Protein AF-R2QGE4-F1 (afdb_monomer)

Sequence (348 aa):
MKKKVRISLLTLMAIVMIGWLIQAKSSFLYSDPVMRVEESSIQAAENRQEVKGSLLNRSGTVTINETYYDNEGLSPAYQKGDQLVLQKQGGKWQVLSLKRDGYVFILVGIFIWIVLLISGRKGIYTLIGLSLNSLLLVLFLWINLHNRSLPLLFLMSIYTVLAVLIAMGTSYGFKNLDLRKIVGTLLSVFLAFIICLVAMNQLGDNGIWFEEMQFVTRPYRSVFLGGLLIGAIGASMDNIVTIISSLDEIQAKNHQLSVKQLVRSGQEIAQDTASSMINVLMFAYLSGAIPSFVFNLANGWTFRDTFGLHLSLEILRAICGGFAIVLSVPIALAAFIAAENLKRGRKT

Foldseek 3Di:
DVVVVVVLVVLLVVLLVVLVVCLQQVQQVDPFWKWAFADWDQPAVQQWIWTWTATPNDGDIDIAIDGHDPPDPVDHRDDHGWMFGWDQDPNHIDTPDTPCRSVVSSVVSVVLSVLCVVVPPLSVLQVVLVVVLVVLVVVLVVCCVVCVVDQSLVSLLVSLLVNLQSNCCSNPNNVPDDPLLSVLLNCLLVVLLVVLVVVCVVCVVPLAALVPVVDPPDPSVSVLSSLLSVLLSVLQNVLLCQLLVVLVVVCVVPVPDDLVRSLVVSLVSLVVVLVVSLVVLLCVLVVVLVVQLVVCVVVVHDNVVSCSNRVSSSVSSSSSSSSSSVSSSVSSSVSNVVVVVVVVVVVD

Secondary structure (DSSP, 8-state):
-HHHHHHHHHHHHHHHHHHHHHHHHGGGG-SS-EEEEEEEEEEGGGTEEEEEEEESSSSSEEEEEEE--TT-SSS----TT-EEEEEEETTEEEEEEE--HHHHHHHHHHHHHHHHHHHHHHHHHHHHHHHHHHHHHHHHHHHHHH-TTS-HHHHHHHHHHHHHHHHHIIIIIGGG--HHHHHHHHHHHHHHHHHHHHHHHHHTTTT--GGGSS-TTS-HHHHHHHHHHHHHHHHHHHHHHHHHHHHHHHHHH-TT--HHHHHHHHHHHHHHHHHHHHHHHHHHHHHHHHHHHHHHHHTT--HHHHHHHHHHHHHHHHHHHHHHHHHHHHHHHHHHHHHHHHHHHT--

Solvent-accessible surface area (backbone atoms only — not comparable to full-atom values): 18421 Å² total; per-residue (Å²): 111,72,67,61,54,52,52,52,52,51,53,52,53,47,41,46,52,50,16,53,48,38,56,72,57,48,43,68,78,46,93,51,52,25,32,35,30,70,45,60,49,74,40,76,93,74,34,30,29,43,39,34,24,43,38,72,55,48,92,55,74,51,77,37,79,44,67,36,52,99,86,42,87,88,42,56,90,70,52,71,68,42,38,35,33,37,43,78,57,98,89,42,75,42,83,74,45,73,66,50,66,14,60,52,45,28,54,53,46,50,52,52,49,52,43,38,67,76,45,40,75,60,26,53,34,44,53,50,25,54,51,51,46,51,51,49,49,53,49,53,53,51,49,39,71,78,40,74,88,51,57,56,45,60,54,39,54,53,46,52,56,51,42,54,51,45,44,48,24,40,66,65,32,70,89,63,67,53,62,51,48,52,53,26,30,51,52,18,26,54,49,21,48,48,53,48,51,52,50,37,61,76,52,68,48,66,73,54,50,64,81,71,48,94,64,77,90,50,70,58,66,42,55,51,54,31,49,45,53,58,49,8,45,65,41,10,40,60,53,25,47,49,41,48,51,52,45,51,51,52,41,74,76,41,78,82,64,51,72,68,56,51,50,51,54,38,50,55,53,35,53,59,50,40,55,54,50,45,52,53,44,43,52,56,38,53,60,68,40,45,66,62,48,52,51,39,49,75,70,71,45,51,72,68,56,43,46,45,45,58,41,32,55,38,49,51,47,36,51,34,21,40,41,2,31,61,44,17,47,63,38,28,53,48,38,51,50,52,52,53,51,56,58,52,67,73,73,110

pLDDT: mean 85.88, std 8.57, range [41.53, 97.06]

Organism: NCBI:txid1158607

Mean predicted aligned error: 8.6 Å

Radius of gyration: 26.02 Å; Cα contacts (8 Å, |Δi|>4): 417; chains: 1; bounding box: 62×52×80 Å

Structure (mmCIF, N/CA/C/O backbone):
data_AF-R2QGE4-F1
#
_entry.id   AF-R2QGE4-F1
#
loop_
_atom_site.group_PDB
_atom_site.id
_atom_site.type_symbol
_atom_site.label_atom_id
_atom_site.label_alt_id
_atom_site.label_comp_id
_atom_site.label_asym_id
_atom_site.label_entity_id
_atom_site.label_seq_id
_atom_site.pdbx_PDB_ins_code
_atom_site.Cartn_x
_atom_site.Cartn_y
_atom_site.Cartn_z
_atom_site.occupancy
_atom_site.B_iso_or_equiv
_atom_site.auth_seq_id
_atom_site.auth_comp_id
_atom_site.auth_asym_id
_atom_site.auth_atom_id
_atom_site.pdbx_PDB_model_num
ATOM 1 N N . MET A 1 1 ? 18.817 25.270 17.414 1.00 59.31 1 MET A N 1
ATOM 2 C CA . MET A 1 1 ? 18.308 25.097 16.028 1.00 59.31 1 MET A CA 1
ATOM 3 C C . MET A 1 1 ? 19.403 24.965 14.967 1.00 59.31 1 MET A C 1
ATOM 5 O O . MET A 1 1 ? 19.387 23.966 14.261 1.00 59.31 1 MET A O 1
ATOM 9 N N . LYS A 1 2 ? 20.391 25.874 14.880 1.00 71.06 2 LYS A N 1
ATOM 10 C CA . LYS A 1 2 ? 21.424 25.866 13.813 1.00 71.06 2 LYS A CA 1
ATOM 11 C C . LYS A 1 2 ? 22.193 24.535 13.644 1.00 71.06 2 LYS A C 1
ATOM 13 O O . LYS A 1 2 ? 22.457 24.134 12.518 1.00 71.06 2 LYS A O 1
ATOM 18 N N . LYS A 1 3 ? 22.500 23.810 14.732 1.00 79.06 3 LYS A N 1
ATOM 19 C CA . LYS A 1 3 ? 23.219 22.515 14.677 1.00 79.06 3 LYS A CA 1
ATOM 20 C C . LYS A 1 3 ? 22.391 21.377 14.055 1.00 79.06 3 LYS A C 1
ATOM 22 O O . LYS A 1 3 ? 22.915 20.645 13.229 1.00 79.06 3 LYS A O 1
ATOM 27 N N . LYS A 1 4 ? 21.099 21.256 14.398 1.00 78.19 4 LYS A N 1
ATOM 28 C CA . LYS A 1 4 ? 20.202 20.235 13.815 1.00 78.19 4 LYS A CA 1
ATOM 29 C C . LYS A 1 4 ? 19.967 20.476 12.323 1.00 78.19 4 LYS A C 1
ATOM 31 O O . LYS A 1 4 ? 20.052 19.537 11.546 1.00 78.19 4 LYS A O 1
ATOM 36 N N . VAL A 1 5 ? 19.764 21.735 11.928 1.00 81.31 5 VAL A N 1
ATOM 37 C CA . VAL A 1 5 ? 19.599 22.118 10.515 1.00 81.31 5 VAL A CA 1
ATOM 38 C C . VAL A 1 5 ? 20.862 21.802 9.707 1.00 81.31 5 VAL A C 1
ATOM 40 O O . VAL A 1 5 ? 20.766 21.202 8.642 1.00 81.31 5 VAL A O 1
ATOM 43 N N . ARG A 1 6 ? 22.056 22.101 10.244 1.00 82.44 6 ARG A N 1
ATOM 44 C CA . ARG A 1 6 ? 23.333 21.734 9.603 1.00 82.44 6 ARG A CA 1
ATOM 45 C C . ARG A 1 6 ? 23.502 20.222 9.434 1.00 82.44 6 ARG A C 1
ATOM 47 O O . ARG A 1 6 ? 23.904 19.788 8.365 1.00 82.44 6 ARG A O 1
ATOM 54 N N . ILE A 1 7 ? 23.168 19.420 10.447 1.00 85.25 7 ILE A N 1
ATOM 55 C CA . ILE A 1 7 ? 23.243 17.949 10.356 1.00 85.25 7 ILE A CA 1
ATOM 56 C C . ILE A 1 7 ? 22.252 17.412 9.309 1.00 85.25 7 ILE A C 1
ATOM 58 O O . ILE A 1 7 ? 22.598 16.536 8.520 1.00 85.25 7 ILE A O 1
ATOM 62 N N . SER A 1 8 ? 21.040 17.969 9.250 1.00 84.94 8 SER A N 1
ATOM 63 C CA . SER A 1 8 ? 20.046 17.596 8.236 1.00 84.94 8 SER A CA 1
ATOM 64 C C . SER A 1 8 ? 20.532 17.917 6.818 1.00 84.94 8 SER A C 1
ATOM 66 O O . SER A 1 8 ? 20.429 17.084 5.927 1.00 84.94 8 SER A O 1
ATOM 68 N N . LEU A 1 9 ? 21.124 19.095 6.606 1.00 86.88 9 LEU A N 1
ATOM 69 C CA . LEU A 1 9 ? 21.690 19.482 5.309 1.00 86.88 9 LEU A CA 1
ATOM 70 C C . LEU A 1 9 ? 22.870 18.591 4.900 1.00 86.88 9 LEU A C 1
ATOM 72 O O . LEU A 1 9 ? 22.948 18.171 3.750 1.00 86.88 9 LEU A O 1
ATOM 76 N N . LEU A 1 10 ? 23.757 18.255 5.840 1.00 88.62 10 LEU A N 1
ATOM 77 C CA . LEU A 1 10 ? 24.887 17.359 5.576 1.00 88.62 10 LEU A CA 1
ATOM 78 C C . LEU A 1 10 ? 24.430 15.943 5.208 1.00 88.62 10 LEU A C 1
ATOM 80 O O . LEU A 1 10 ? 24.997 15.339 4.304 1.00 88.62 10 LEU A O 1
ATOM 84 N N . THR A 1 11 ? 23.395 15.423 5.872 1.00 88.94 11 THR A N 1
ATOM 85 C CA . THR A 1 11 ? 22.833 14.099 5.545 1.00 88.94 11 THR A CA 1
ATOM 86 C C . THR A 1 11 ? 22.175 14.081 4.167 1.00 88.94 11 THR A C 1
ATOM 88 O O . THR A 1 11 ? 22.406 13.144 3.411 1.00 88.94 11 THR A O 1
ATOM 91 N N . LEU A 1 12 ? 21.443 15.136 3.794 1.00 90.62 12 LEU A N 1
ATOM 92 C CA . LEU A 1 12 ? 20.891 15.278 2.444 1.00 90.62 12 LEU A CA 1
ATOM 93 C C . LEU A 1 12 ? 22.001 15.322 1.383 1.00 90.62 12 LEU A C 1
ATOM 95 O O . LEU A 1 12 ? 21.944 14.601 0.390 1.00 90.62 12 LEU A O 1
ATOM 99 N N . MET A 1 13 ? 23.042 16.125 1.620 1.00 89.75 13 MET A N 1
ATOM 100 C CA . MET A 1 13 ? 24.179 16.230 0.705 1.00 89.75 13 MET A CA 1
ATOM 101 C C . MET A 1 13 ? 24.917 14.892 0.571 1.00 89.75 13 MET A C 1
ATOM 103 O O . MET A 1 13 ? 25.301 14.512 -0.532 1.00 89.75 13 MET A O 1
ATOM 107 N N . ALA A 1 14 ? 25.054 14.137 1.666 1.00 90.12 14 ALA A N 1
ATOM 108 C CA . ALA A 1 14 ? 25.630 12.797 1.645 1.00 90.12 14 ALA A CA 1
ATOM 109 C C . ALA A 1 14 ? 24.788 11.809 0.820 1.00 90.12 14 ALA A C 1
ATOM 111 O O . ALA A 1 14 ? 25.361 11.069 0.030 1.00 90.12 14 ALA A O 1
ATOM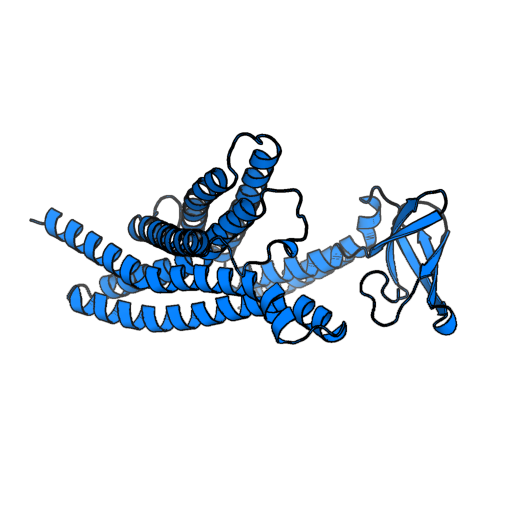 112 N N . ILE A 1 15 ? 23.453 11.821 0.941 1.00 90.69 15 ILE A N 1
ATOM 113 C CA . ILE A 1 15 ? 22.558 10.970 0.131 1.00 90.69 15 ILE A CA 1
ATOM 114 C C . ILE A 1 15 ? 22.761 11.244 -1.361 1.00 90.69 15 ILE A C 1
ATOM 116 O O . ILE A 1 15 ? 22.934 10.309 -2.142 1.00 90.69 15 ILE A O 1
ATOM 120 N N . VAL A 1 16 ? 22.799 12.523 -1.744 1.00 90.56 16 VAL A N 1
ATOM 121 C CA . VAL A 1 16 ? 23.026 12.927 -3.135 1.00 90.56 16 VAL A CA 1
ATOM 122 C C . VAL A 1 16 ? 24.412 12.485 -3.605 1.00 90.56 16 VAL A C 1
ATOM 124 O O . VAL A 1 16 ? 24.520 11.847 -4.648 1.00 90.56 16 VAL A O 1
ATOM 127 N N . MET A 1 17 ? 25.470 12.744 -2.828 1.00 90.44 17 MET A N 1
ATOM 128 C CA . MET A 1 17 ? 26.831 12.339 -3.203 1.00 90.44 17 MET A CA 1
ATOM 129 C C . MET A 1 17 ? 26.992 10.820 -3.318 1.00 90.44 17 MET A C 1
ATOM 131 O O . MET A 1 17 ? 27.616 10.347 -4.264 1.00 90.44 17 MET A O 1
ATOM 135 N N . ILE A 1 18 ? 26.419 10.048 -2.389 1.00 90.12 18 ILE A N 1
ATOM 136 C CA . ILE A 1 18 ? 26.446 8.581 -2.436 1.00 90.12 18 ILE A CA 1
ATOM 137 C C . ILE A 1 18 ? 25.696 8.087 -3.671 1.00 90.12 18 ILE A C 1
ATOM 139 O O . ILE A 1 18 ? 26.213 7.235 -4.384 1.00 90.12 18 ILE A O 1
ATOM 143 N N . GLY A 1 19 ? 24.523 8.645 -3.972 1.00 87.00 19 GLY A N 1
ATOM 144 C CA . GLY A 1 19 ? 23.766 8.278 -5.165 1.00 87.00 19 GLY A CA 1
ATOM 145 C C . GLY A 1 19 ? 24.506 8.577 -6.471 1.00 87.00 19 GLY A C 1
ATOM 146 O O . GLY A 1 19 ? 24.536 7.734 -7.366 1.00 87.00 19 GLY A O 1
ATOM 147 N N . TRP A 1 20 ? 25.195 9.718 -6.556 1.00 87.94 20 TRP A N 1
ATOM 148 C CA . TRP A 1 20 ? 26.092 10.029 -7.675 1.00 87.94 20 TRP A CA 1
ATOM 149 C C . TRP A 1 20 ? 27.268 9.051 -7.770 1.00 87.94 20 TRP A C 1
ATOM 151 O O . TRP A 1 20 ? 27.637 8.626 -8.865 1.00 87.94 20 TRP A O 1
ATOM 161 N N . LEU A 1 21 ? 27.844 8.656 -6.632 1.00 87.19 21 LEU A N 1
ATOM 162 C CA . LEU A 1 21 ? 28.933 7.682 -6.582 1.00 87.19 21 LEU A CA 1
ATOM 163 C C . LEU A 1 21 ? 28.463 6.288 -7.017 1.00 87.19 21 LEU A C 1
ATOM 165 O O . LEU A 1 21 ? 29.181 5.620 -7.761 1.00 87.19 21 LEU A O 1
ATOM 169 N N . ILE A 1 22 ? 27.254 5.879 -6.617 1.00 85.31 22 ILE A N 1
ATOM 170 C CA . ILE A 1 22 ? 26.596 4.657 -7.090 1.00 85.31 22 ILE A CA 1
ATOM 171 C C . ILE A 1 22 ? 26.427 4.742 -8.607 1.00 85.31 22 ILE A C 1
ATOM 173 O O . ILE A 1 22 ? 26.992 3.907 -9.303 1.00 85.31 22 ILE A O 1
ATOM 177 N N . GLN A 1 23 ? 25.792 5.792 -9.137 1.00 86.88 23 GLN A N 1
ATOM 178 C CA . GLN A 1 23 ? 25.611 5.959 -10.585 1.00 86.88 23 GLN A CA 1
ATOM 179 C C . GLN A 1 23 ? 26.946 5.858 -11.344 1.00 86.88 23 GLN A C 1
ATOM 181 O O . GLN A 1 23 ? 27.042 5.202 -12.379 1.00 86.88 23 GLN A O 1
ATOM 186 N N . ALA A 1 24 ? 28.012 6.464 -10.819 1.00 81.75 24 ALA A N 1
ATOM 187 C CA . ALA A 1 24 ? 29.319 6.453 -11.464 1.00 81.75 24 ALA A CA 1
ATOM 188 C C . ALA A 1 24 ? 30.025 5.086 -11.405 1.00 81.75 24 ALA A C 1
ATOM 190 O O . ALA A 1 24 ? 30.632 4.678 -12.394 1.00 81.75 24 ALA A O 1
ATOM 191 N N . LYS A 1 25 ? 29.980 4.388 -10.261 1.00 82.94 25 LYS A N 1
ATOM 192 C CA . LYS A 1 25 ? 30.859 3.234 -9.984 1.00 82.94 25 LYS A CA 1
ATOM 193 C C . LYS A 1 25 ? 30.162 1.881 -9.893 1.00 82.94 25 LYS A C 1
ATOM 195 O O . LYS A 1 25 ? 30.837 0.862 -10.000 1.00 82.94 25 LYS A O 1
ATOM 200 N N . SER A 1 26 ? 28.842 1.830 -9.731 1.00 79.50 26 SER A N 1
ATOM 201 C CA . SER A 1 26 ? 28.115 0.563 -9.564 1.00 79.50 26 SER A CA 1
ATOM 202 C C . SER A 1 26 ? 28.147 -0.330 -10.804 1.00 79.50 26 SER A C 1
ATOM 204 O O . SER A 1 26 ? 27.753 -1.483 -10.713 1.00 79.50 26 SER A O 1
ATOM 206 N N . SER A 1 27 ? 28.664 0.150 -11.942 1.00 76.81 27 SER A N 1
ATOM 207 C CA . SER A 1 27 ? 28.766 -0.613 -13.193 1.00 76.81 27 SER A CA 1
ATOM 208 C C . SER A 1 27 ? 29.532 -1.933 -13.038 1.00 76.81 27 SER A C 1
ATOM 210 O O . SER A 1 27 ? 29.273 -2.860 -13.792 1.00 76.81 27 SER A O 1
ATOM 212 N N . PHE A 1 28 ? 30.429 -2.038 -12.050 1.00 73.19 28 PHE A N 1
ATOM 213 C CA . PHE A 1 28 ? 31.157 -3.273 -11.738 1.00 73.19 28 PHE A CA 1
ATOM 214 C C . PHE A 1 28 ? 30.280 -4.374 -11.113 1.00 73.19 28 PHE A C 1
ATOM 216 O O . PHE A 1 28 ? 30.583 -5.554 -11.238 1.00 73.19 28 PHE A O 1
ATOM 223 N N . LEU A 1 29 ? 29.179 -4.003 -10.449 1.00 77.62 29 LEU A N 1
ATOM 224 C CA . LEU A 1 29 ? 28.258 -4.948 -9.805 1.00 77.62 29 LEU A CA 1
ATOM 225 C C . LEU A 1 29 ? 27.303 -5.625 -10.802 1.00 77.62 29 LEU A C 1
ATOM 227 O O . LEU A 1 29 ? 26.604 -6.563 -10.427 1.00 77.62 29 LEU A O 1
ATOM 231 N N . TYR A 1 30 ? 27.252 -5.154 -12.051 1.00 78.56 30 TYR A N 1
ATOM 232 C CA . TYR A 1 30 ? 26.390 -5.715 -13.090 1.00 78.56 30 TYR A CA 1
ATOM 233 C C . TYR A 1 30 ? 27.069 -6.930 -13.728 1.00 78.56 30 TYR A C 1
ATOM 235 O O . TYR A 1 30 ? 28.222 -6.858 -14.147 1.00 78.56 30 TYR A O 1
ATOM 243 N N . SER A 1 31 ? 26.342 -8.044 -13.846 1.00 79.88 31 SER A N 1
ATOM 244 C CA . SER A 1 31 ? 26.774 -9.207 -14.637 1.00 79.88 31 SER A CA 1
ATOM 245 C C . SER A 1 31 ? 26.879 -8.874 -16.128 1.00 79.88 31 SER A C 1
ATOM 247 O O . SER A 1 31 ? 27.779 -9.350 -16.831 1.00 79.88 31 SER A O 1
ATOM 249 N N . ASP A 1 32 ? 25.963 -8.028 -16.593 1.00 84.81 32 ASP A N 1
ATOM 250 C CA . ASP A 1 32 ? 25.852 -7.596 -17.976 1.00 84.81 32 ASP A CA 1
ATOM 251 C C . ASP A 1 32 ? 26.769 -6.394 -18.275 1.00 84.81 32 ASP A C 1
ATOM 253 O O . ASP A 1 32 ? 27.005 -5.550 -17.403 1.00 84.81 32 ASP A O 1
ATOM 257 N N . PRO A 1 33 ? 27.333 -6.293 -19.494 1.00 84.44 33 PRO A N 1
ATOM 258 C CA . PRO A 1 33 ? 28.173 -5.164 -19.880 1.00 84.44 33 PRO A CA 1
ATOM 259 C C . PRO A 1 33 ? 27.423 -3.833 -19.806 1.00 84.44 33 PRO A C 1
ATOM 261 O O . PRO A 1 33 ? 26.348 -3.685 -20.374 1.00 84.44 33 PRO A O 1
ATOM 264 N N . VAL A 1 34 ? 28.028 -2.840 -19.155 1.00 85.81 34 VAL A N 1
ATOM 265 C CA . VAL A 1 34 ? 27.490 -1.476 -19.088 1.00 85.81 34 VAL A CA 1
ATOM 266 C C . VAL A 1 34 ? 28.319 -0.568 -19.985 1.00 85.81 34 VAL A C 1
ATOM 268 O O . VAL A 1 34 ? 29.536 -0.504 -19.814 1.00 85.81 34 VAL A O 1
ATOM 271 N N . MET A 1 35 ? 27.681 0.140 -20.910 1.00 87.62 35 MET A N 1
ATOM 272 C CA . MET A 1 35 ? 28.301 1.112 -21.812 1.00 87.62 35 MET A CA 1
ATOM 273 C C . MET A 1 35 ? 27.975 2.539 -21.378 1.00 87.62 35 MET A C 1
ATOM 275 O O . MET A 1 35 ? 26.847 2.813 -20.980 1.00 87.62 35 MET A O 1
ATOM 279 N N . ARG A 1 36 ? 28.935 3.460 -21.483 1.00 87.56 36 ARG A N 1
ATOM 280 C CA . ARG A 1 36 ? 28.689 4.900 -21.363 1.00 87.56 36 ARG A CA 1
ATOM 281 C C . ARG A 1 36 ? 28.625 5.532 -22.745 1.00 87.56 36 ARG A C 1
ATOM 283 O O . ARG A 1 36 ? 29.566 5.383 -23.515 1.00 87.56 36 ARG A O 1
ATOM 290 N N . VAL A 1 37 ? 27.552 6.258 -23.033 1.00 87.19 37 VAL A N 1
ATOM 291 C CA . VAL A 1 37 ? 27.359 6.950 -24.311 1.00 87.19 37 VAL A CA 1
ATOM 292 C C . VAL A 1 37 ? 28.320 8.133 -24.414 1.00 87.19 37 VAL A C 1
ATOM 294 O O . VAL A 1 37 ? 28.315 9.026 -23.564 1.00 87.19 37 VAL A O 1
ATOM 297 N N . GLU A 1 38 ? 29.140 8.146 -25.459 1.00 85.81 38 GLU A N 1
ATOM 298 C CA . GLU A 1 38 ? 30.065 9.241 -25.776 1.00 85.81 38 GLU A CA 1
ATOM 299 C C . GLU A 1 38 ? 29.532 10.092 -26.927 1.00 85.81 38 GLU A C 1
ATOM 301 O O . GLU A 1 38 ? 29.592 11.324 -26.859 1.00 85.81 38 GLU A O 1
ATOM 306 N N . GLU A 1 39 ? 28.950 9.427 -27.927 1.00 83.19 39 GLU A N 1
ATOM 307 C CA . GLU A 1 39 ? 28.322 10.034 -29.094 1.00 83.19 39 GLU A CA 1
ATOM 308 C C . GLU A 1 39 ? 27.017 9.306 -29.430 1.00 83.19 39 GLU A C 1
ATOM 310 O O . GLU A 1 39 ? 26.926 8.077 -29.368 1.00 83.19 39 GLU A O 1
ATOM 315 N N . SER A 1 40 ? 26.004 10.084 -29.798 1.00 82.19 40 SER A N 1
ATOM 316 C CA . SER A 1 40 ? 24.695 9.605 -30.233 1.00 82.19 40 SER A CA 1
ATOM 317 C C . SER A 1 40 ? 24.299 10.374 -31.490 1.00 82.19 40 SER A C 1
ATOM 319 O O . SER A 1 40 ? 24.167 11.598 -31.437 1.00 82.19 40 SER A O 1
ATOM 321 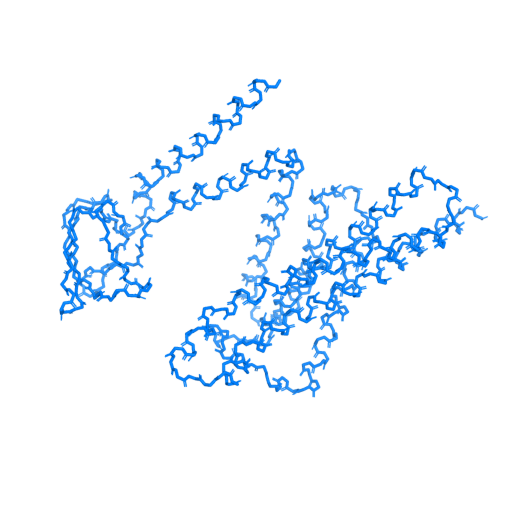N N . SER A 1 41 ? 24.110 9.674 -32.606 1.00 80.06 41 SER A N 1
ATOM 322 C CA . SER A 1 41 ? 23.616 10.261 -33.852 1.00 80.06 41 SER A CA 1
ATOM 323 C C . SER A 1 41 ? 22.238 9.703 -34.170 1.00 80.06 41 SER A C 1
ATOM 325 O O . SER A 1 41 ? 22.057 8.487 -34.233 1.00 80.06 41 SER A O 1
ATOM 327 N N . ILE A 1 42 ? 21.260 10.592 -34.337 1.00 81.06 42 ILE A N 1
ATOM 328 C CA . ILE A 1 42 ? 19.877 10.234 -34.650 1.00 81.06 42 ILE A CA 1
ATOM 329 C C . ILE A 1 42 ? 19.644 10.506 -36.132 1.00 81.06 42 ILE A C 1
ATOM 331 O O . ILE A 1 42 ? 19.743 11.640 -36.598 1.00 81.06 42 ILE A O 1
ATOM 335 N N . GLN A 1 43 ? 19.308 9.457 -36.871 1.00 78.88 43 GLN A N 1
ATOM 336 C CA . GLN A 1 43 ? 18.878 9.524 -38.260 1.00 78.88 43 GLN A CA 1
ATOM 337 C C . GLN A 1 43 ? 17.353 9.403 -38.289 1.00 78.88 43 GLN A C 1
ATOM 339 O O . GLN A 1 43 ? 16.798 8.329 -38.520 1.00 78.88 43 GLN A O 1
ATOM 344 N N . ALA A 1 44 ? 16.670 10.525 -38.037 1.00 67.75 44 ALA A N 1
ATOM 345 C CA . ALA A 1 44 ? 15.208 10.578 -37.946 1.00 67.75 44 ALA A CA 1
ATOM 346 C C . ALA A 1 44 ? 14.501 10.107 -39.234 1.00 67.75 44 ALA A C 1
ATOM 348 O O . ALA A 1 44 ? 13.415 9.548 -39.168 1.00 67.75 44 ALA A O 1
ATOM 349 N N . ALA A 1 45 ? 15.134 10.266 -40.403 1.00 67.94 45 ALA A N 1
ATOM 350 C CA . ALA A 1 45 ? 14.586 9.803 -41.680 1.00 67.94 45 ALA A CA 1
ATOM 351 C C . ALA A 1 45 ? 14.561 8.266 -41.828 1.00 67.94 45 ALA A C 1
ATOM 353 O O . ALA A 1 45 ? 13.749 7.745 -42.587 1.00 67.94 45 ALA A O 1
ATOM 354 N N . GLU A 1 46 ? 15.429 7.543 -41.112 1.00 73.88 46 GLU A N 1
ATOM 355 C CA . GLU A 1 46 ? 15.514 6.074 -41.151 1.00 73.88 46 GLU A CA 1
ATOM 356 C C . GLU A 1 46 ? 14.969 5.406 -39.877 1.00 73.88 46 GLU A C 1
ATOM 358 O O . GLU A 1 46 ? 15.066 4.185 -39.745 1.00 73.88 46 GLU A O 1
ATOM 363 N N . ASN A 1 47 ? 14.412 6.181 -38.934 1.00 80.62 47 ASN A N 1
ATOM 364 C CA . ASN A 1 47 ? 14.035 5.724 -37.589 1.00 80.62 47 ASN A CA 1
ATOM 365 C C . ASN A 1 47 ? 15.175 4.962 -36.896 1.00 80.62 47 ASN A C 1
ATOM 367 O O . ASN A 1 47 ? 14.977 3.888 -36.327 1.00 80.62 47 ASN A O 1
ATOM 371 N N . ARG A 1 48 ? 16.402 5.483 -36.986 1.00 81.69 48 ARG A N 1
ATOM 372 C CA . ARG A 1 48 ? 17.601 4.836 -36.440 1.00 81.69 48 ARG A CA 1
ATOM 373 C C . ARG A 1 48 ? 18.395 5.773 -35.556 1.00 81.69 48 ARG A C 1
ATOM 375 O O . ARG A 1 48 ? 18.511 6.966 -35.829 1.00 81.69 48 ARG A O 1
ATOM 382 N N . GLN A 1 49 ? 19.000 5.197 -34.530 1.00 83.00 49 GLN A N 1
ATOM 383 C CA . GLN A 1 49 ? 19.961 5.862 -33.674 1.00 83.00 49 GLN A CA 1
ATOM 384 C C . GLN A 1 49 ? 21.236 5.020 -33.587 1.00 83.00 49 GLN A C 1
ATOM 386 O O . GLN A 1 49 ? 21.210 3.863 -33.169 1.00 83.00 49 GLN A O 1
ATOM 391 N N . GLU A 1 50 ? 22.360 5.622 -33.968 1.00 84.25 50 GLU A N 1
ATOM 392 C CA . GLU A 1 50 ? 23.692 5.058 -33.755 1.00 84.25 50 GLU A CA 1
ATOM 393 C C . GLU A 1 50 ? 24.256 5.614 -32.445 1.00 84.25 50 GLU A C 1
ATOM 395 O O . GLU A 1 50 ? 24.335 6.829 -32.239 1.00 84.25 50 GLU A O 1
ATOM 400 N N . VAL A 1 51 ? 24.646 4.715 -31.547 1.00 85.81 51 VAL A N 1
ATOM 401 C CA . VAL A 1 51 ? 25.187 5.039 -30.228 1.00 85.81 51 VAL A CA 1
ATOM 402 C C . VAL A 1 51 ? 26.579 4.442 -30.110 1.00 85.81 51 VAL A C 1
ATOM 404 O O . VAL A 1 51 ? 26.756 3.226 -30.217 1.00 85.81 51 VAL A O 1
ATOM 407 N N . LYS A 1 52 ? 27.571 5.294 -29.853 1.00 86.19 52 LYS A N 1
ATOM 408 C CA . LYS A 1 52 ? 28.957 4.890 -29.601 1.00 86.19 52 LYS A CA 1
ATOM 409 C C . LYS A 1 52 ? 29.324 5.157 -28.158 1.00 86.19 52 LYS A C 1
ATOM 411 O O . LYS A 1 52 ? 29.026 6.219 -27.605 1.00 86.19 52 LYS A O 1
ATOM 416 N N . GLY A 1 53 ? 29.987 4.185 -27.548 1.00 87.25 53 GLY A N 1
ATOM 417 C CA . GLY A 1 53 ? 30.380 4.298 -26.158 1.00 87.25 53 GLY A CA 1
ATOM 418 C C . GLY A 1 53 ? 31.463 3.327 -25.728 1.00 87.25 53 GLY A C 1
ATOM 419 O O . GLY A 1 53 ? 31.728 2.307 -26.371 1.00 87.25 53 GLY A O 1
ATOM 420 N N . SER A 1 54 ? 32.083 3.651 -24.601 1.00 85.19 54 SER A N 1
ATOM 421 C CA . SER A 1 54 ? 33.061 2.806 -23.924 1.00 85.19 54 SER A CA 1
ATOM 422 C C . SER A 1 54 ? 32.380 1.911 -22.888 1.00 85.19 54 SER A C 1
ATOM 424 O O . SER A 1 54 ? 31.452 2.323 -22.184 1.00 85.19 54 SER A O 1
ATOM 426 N N . LEU A 1 55 ? 32.821 0.656 -22.790 1.00 84.81 55 LEU A N 1
ATOM 427 C CA . LEU A 1 55 ? 32.362 -0.259 -21.749 1.00 84.81 55 LEU A CA 1
ATOM 428 C C . LEU A 1 55 ? 32.995 0.127 -20.403 1.00 84.81 55 LEU A C 1
ATOM 430 O O . LEU A 1 55 ? 34.202 0.312 -20.289 1.00 84.81 55 LEU A O 1
ATOM 434 N N . LEU A 1 56 ? 32.165 0.241 -19.367 1.00 81.56 56 LEU A N 1
ATOM 435 C CA . LEU A 1 56 ? 32.580 0.602 -18.009 1.00 81.56 56 LEU A CA 1
ATOM 436 C C . LEU A 1 56 ? 33.001 -0.612 -17.172 1.00 81.56 56 LEU A C 1
ATOM 438 O O . LEU A 1 56 ? 33.800 -0.465 -16.254 1.00 81.56 56 LEU A O 1
ATOM 442 N N . ASN A 1 57 ? 32.445 -1.795 -17.457 1.00 81.38 57 ASN A N 1
ATOM 443 C CA . ASN A 1 57 ? 32.738 -3.032 -16.715 1.00 81.38 57 ASN A CA 1
ATOM 444 C C . ASN A 1 57 ? 33.690 -3.985 -17.466 1.00 81.38 57 ASN A C 1
ATOM 446 O O . ASN A 1 57 ? 34.169 -4.976 -16.925 1.00 81.38 57 ASN A O 1
ATOM 450 N N . ARG A 1 58 ? 33.952 -3.725 -18.748 1.00 80.31 58 ARG A N 1
ATOM 451 C CA . ARG A 1 58 ? 34.844 -4.533 -19.592 1.00 80.31 58 ARG A CA 1
ATOM 452 C C . ARG A 1 58 ? 35.687 -3.605 -20.452 1.00 80.31 58 ARG A C 1
ATOM 454 O O . ARG A 1 58 ? 35.302 -2.466 -20.673 1.00 80.31 58 ARG A O 1
ATOM 461 N N . SER A 1 59 ? 36.820 -4.082 -20.949 1.00 74.44 59 SER A N 1
ATOM 462 C CA . SER A 1 59 ? 37.627 -3.328 -21.906 1.00 74.44 59 SER A CA 1
ATOM 463 C C . SER A 1 59 ? 36.999 -3.380 -23.303 1.00 74.44 59 SER A C 1
ATOM 465 O O . SER A 1 59 ? 36.641 -4.450 -23.794 1.00 74.44 59 SER A O 1
ATOM 467 N N . GLY A 1 60 ? 36.872 -2.219 -23.947 1.00 79.25 60 GLY A N 1
ATOM 468 C CA . GLY A 1 60 ? 36.437 -2.098 -25.340 1.00 79.25 60 GLY A CA 1
ATOM 469 C C . GLY A 1 60 ? 35.432 -0.973 -25.577 1.00 79.25 60 GLY A C 1
ATOM 470 O O . GLY A 1 60 ? 34.778 -0.488 -24.653 1.00 79.25 60 GLY A O 1
ATOM 471 N N . THR A 1 61 ? 35.312 -0.570 -26.837 1.00 82.44 61 THR A N 1
ATOM 472 C CA . THR A 1 61 ? 34.263 0.327 -27.328 1.00 82.44 61 THR A CA 1
ATOM 473 C C . THR A 1 61 ? 33.227 -0.480 -28.098 1.00 82.44 61 THR A C 1
ATOM 475 O O . THR A 1 61 ? 33.547 -1.472 -28.757 1.00 82.44 61 THR A O 1
ATOM 478 N N . VAL A 1 62 ? 31.964 -0.082 -27.983 1.00 83.19 62 VAL A N 1
ATOM 479 C CA . VAL A 1 62 ? 30.845 -0.727 -28.669 1.00 83.19 62 VAL A CA 1
ATOM 480 C C . VAL A 1 62 ? 30.078 0.338 -29.442 1.00 83.19 62 VAL A C 1
ATOM 482 O O . VAL A 1 62 ? 29.879 1.455 -28.969 1.00 83.19 62 VAL A O 1
ATOM 485 N N . THR A 1 63 ? 29.688 -0.012 -30.665 1.00 83.31 63 THR A N 1
ATOM 486 C CA . THR A 1 63 ? 28.744 0.758 -31.477 1.00 83.31 63 THR A CA 1
ATOM 487 C C . THR A 1 63 ? 27.457 -0.043 -31.572 1.00 83.31 63 THR A C 1
ATOM 489 O O . THR A 1 63 ? 27.499 -1.241 -31.866 1.00 83.31 63 THR A O 1
ATOM 492 N N . ILE A 1 64 ? 26.334 0.606 -31.291 1.00 83.81 64 ILE A N 1
ATOM 493 C CA . ILE A 1 64 ? 25.007 0.000 -31.304 1.00 83.81 64 ILE A CA 1
ATOM 494 C C . ILE A 1 64 ? 24.141 0.797 -32.263 1.00 83.81 64 ILE A C 1
ATOM 496 O O . ILE A 1 64 ? 24.123 2.023 -32.202 1.00 83.81 64 ILE A O 1
ATOM 500 N N . ASN A 1 65 ? 23.419 0.083 -33.119 1.00 83.00 65 ASN A N 1
ATOM 501 C CA . ASN A 1 65 ? 22.415 0.664 -33.995 1.00 83.00 65 ASN A CA 1
ATOM 502 C C . ASN A 1 65 ? 21.055 0.195 -33.494 1.00 83.00 65 ASN A C 1
ATOM 504 O O . ASN A 1 65 ? 20.722 -0.980 -33.652 1.00 83.00 65 ASN A O 1
ATOM 508 N N . GLU A 1 66 ? 20.308 1.105 -32.882 1.00 78.44 66 GLU A N 1
ATOM 509 C CA . GLU A 1 66 ? 18.954 0.857 -32.393 1.00 78.44 66 GLU A CA 1
ATOM 510 C C . GLU A 1 66 ? 17.926 1.564 -33.275 1.00 78.44 66 GLU A C 1
ATOM 512 O O . GLU A 1 66 ? 18.229 2.522 -33.992 1.00 78.44 66 GLU A O 1
ATOM 517 N N . THR A 1 67 ? 16.694 1.070 -33.223 1.00 78.44 67 THR A N 1
ATOM 518 C CA . THR A 1 67 ? 15.557 1.744 -33.860 1.00 78.44 67 THR A CA 1
ATOM 519 C C . THR A 1 67 ? 15.105 2.876 -32.940 1.00 78.44 67 THR A C 1
ATOM 521 O O . THR A 1 67 ? 15.031 2.679 -31.728 1.00 78.44 67 THR A O 1
ATOM 524 N N . TYR A 1 68 ? 14.840 4.053 -33.500 1.00 79.38 68 TYR A N 1
ATOM 525 C CA . TYR A 1 68 ? 14.458 5.251 -32.758 1.00 79.38 68 TYR A CA 1
ATOM 526 C C . TYR A 1 68 ? 13.167 5.846 -33.307 1.00 79.38 68 TYR A C 1
ATOM 528 O O . TYR A 1 68 ? 13.038 6.044 -34.515 1.00 79.38 68 TYR A O 1
ATOM 536 N N . TYR A 1 69 ? 12.264 6.199 -32.396 1.00 75.81 69 TYR A N 1
ATOM 537 C CA . TYR A 1 69 ? 11.052 6.956 -32.677 1.00 75.81 69 TYR A CA 1
ATOM 538 C C . TYR A 1 69 ? 10.899 8.060 -31.623 1.00 75.81 69 TYR A C 1
ATOM 540 O O . TYR A 1 69 ? 11.054 7.802 -30.431 1.00 75.81 69 TYR A O 1
ATOM 548 N N . ASP A 1 70 ? 10.539 9.278 -32.045 1.00 67.62 70 ASP A N 1
ATOM 549 C CA . ASP A 1 70 ? 10.525 10.477 -31.182 1.00 67.62 70 ASP A CA 1
ATOM 550 C C . ASP A 1 70 ? 9.664 10.360 -29.908 1.00 67.62 70 ASP A C 1
ATOM 552 O O . ASP A 1 70 ? 9.945 11.025 -28.915 1.00 67.62 70 ASP A O 1
ATOM 556 N N . ASN A 1 71 ? 8.633 9.510 -29.910 1.00 68.56 71 ASN A N 1
ATOM 557 C CA . ASN A 1 71 ? 7.671 9.383 -28.808 1.00 68.56 71 ASN A CA 1
ATOM 558 C C . ASN A 1 71 ? 7.651 7.986 -28.165 1.00 68.56 71 ASN A C 1
ATOM 560 O O . ASN A 1 71 ? 6.690 7.637 -27.478 1.00 68.56 71 ASN A O 1
ATOM 564 N N . GLU A 1 72 ? 8.670 7.160 -28.401 1.00 69.62 72 GLU A N 1
ATOM 565 C CA . GLU A 1 72 ? 8.686 5.789 -27.894 1.00 69.62 72 GLU A CA 1
ATOM 566 C C . GLU A 1 72 ? 9.383 5.682 -26.529 1.00 69.62 72 GLU A C 1
ATOM 568 O O . GLU A 1 72 ? 10.468 6.214 -26.301 1.00 69.62 72 GLU A O 1
ATOM 573 N N . GLY A 1 73 ? 8.746 4.973 -25.591 1.00 65.44 73 GLY A N 1
ATOM 574 C CA . GLY A 1 73 ? 9.287 4.758 -24.244 1.00 65.44 73 GLY A CA 1
ATOM 575 C C . GLY A 1 73 ? 10.315 3.624 -24.141 1.00 65.44 73 GLY A C 1
ATOM 576 O O . GLY A 1 73 ? 11.033 3.554 -23.145 1.00 65.44 73 GLY A O 1
ATOM 577 N N . LEU A 1 74 ? 10.375 2.736 -25.139 1.00 67.81 74 LEU A N 1
ATOM 578 C CA . LEU A 1 74 ? 11.255 1.560 -25.160 1.00 67.81 74 LEU A CA 1
ATOM 579 C C . LEU A 1 74 ? 12.693 1.918 -25.562 1.00 67.81 74 LEU A C 1
ATOM 581 O O . LEU A 1 74 ? 13.628 1.468 -24.902 1.00 67.81 74 LEU A O 1
ATOM 585 N N . SER A 1 75 ? 12.853 2.775 -26.574 1.00 73.50 75 SER A N 1
ATOM 586 C CA . SER A 1 75 ? 14.149 3.236 -27.089 1.00 73.50 75 SER A CA 1
ATOM 587 C C . SER A 1 75 ? 14.203 4.768 -27.110 1.00 73.50 75 SER A C 1
ATOM 589 O O . SER A 1 75 ? 14.097 5.377 -28.176 1.00 73.50 75 SER A O 1
ATOM 591 N N . PRO A 1 76 ? 14.328 5.420 -25.938 1.00 78.12 76 PRO A N 1
ATOM 592 C CA . PRO A 1 76 ? 14.403 6.873 -25.877 1.00 78.12 76 PRO A CA 1
ATOM 593 C C . PRO A 1 76 ? 15.695 7.383 -26.526 1.00 78.12 76 PRO A C 1
ATOM 595 O O . PRO A 1 76 ? 16.699 6.672 -26.57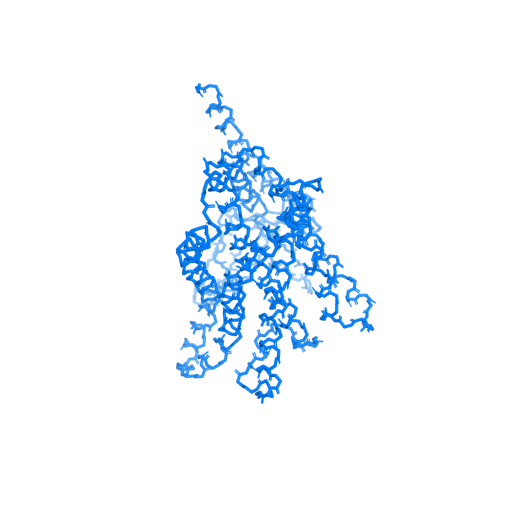8 1.00 78.12 76 PRO A O 1
ATOM 598 N N . ALA A 1 77 ? 15.696 8.654 -26.934 1.00 82.00 77 ALA A N 1
ATOM 599 C CA . ALA A 1 77 ? 16.893 9.323 -27.437 1.00 82.00 77 ALA A CA 1
ATOM 600 C C . ALA A 1 77 ? 18.003 9.304 -26.375 1.00 82.00 77 ALA A C 1
ATOM 602 O O . ALA A 1 77 ? 17.962 10.061 -25.401 1.00 82.00 77 ALA A O 1
ATOM 603 N N . TYR A 1 78 ? 19.002 8.443 -26.565 1.00 83.00 78 TYR A N 1
ATOM 604 C CA . TYR A 1 78 ? 20.159 8.390 -25.672 1.00 83.00 78 TYR A CA 1
ATOM 605 C C . TYR A 1 78 ? 21.011 9.651 -25.795 1.00 83.00 78 TYR A C 1
ATOM 607 O O . TYR A 1 78 ? 21.337 10.075 -26.904 1.00 83.00 78 TYR A O 1
ATOM 615 N N . GLN A 1 79 ? 21.402 10.219 -24.658 1.00 84.44 79 GLN A N 1
ATOM 616 C CA . GLN A 1 79 ? 22.229 11.418 -24.584 1.00 84.44 79 GLN A CA 1
ATOM 617 C C . GLN A 1 79 ? 23.659 11.086 -24.158 1.00 84.44 79 GLN A C 1
ATOM 619 O O . GLN A 1 79 ? 23.942 10.075 -23.508 1.00 84.44 79 GLN A O 1
ATOM 624 N N . LYS A 1 80 ? 24.590 11.986 -24.487 1.00 85.25 80 LYS A N 1
ATOM 625 C CA . LYS A 1 80 ? 25.979 11.884 -24.038 1.00 85.25 80 LYS A CA 1
ATOM 626 C C . LYS A 1 80 ? 26.045 11.804 -22.511 1.00 85.25 80 LYS A C 1
ATOM 628 O O . LYS A 1 80 ? 25.594 12.703 -21.807 1.00 85.25 80 LYS A O 1
ATOM 633 N N . GLY A 1 81 ? 26.692 10.759 -22.008 1.00 82.31 81 GLY A N 1
ATOM 634 C CA . GLY A 1 81 ? 26.838 10.489 -20.582 1.00 82.31 81 GLY A CA 1
ATOM 635 C C . GLY A 1 81 ? 25.871 9.446 -20.025 1.00 82.31 81 GLY A C 1
ATOM 636 O O . GLY A 1 81 ? 26.133 8.968 -18.918 1.00 82.31 81 GLY A O 1
ATOM 637 N N . ASP A 1 82 ? 24.843 9.044 -20.779 1.00 85.25 82 ASP A N 1
ATOM 638 C CA . ASP A 1 82 ? 23.948 7.959 -20.382 1.00 85.25 82 ASP A CA 1
ATOM 639 C C . ASP A 1 82 ? 24.712 6.647 -20.202 1.00 85.25 82 ASP A C 1
ATOM 641 O O . ASP A 1 82 ? 25.725 6.384 -20.855 1.00 85.25 82 ASP A O 1
ATOM 645 N N . GLN A 1 83 ? 24.225 5.817 -19.284 1.00 85.88 83 GLN A N 1
ATOM 646 C CA . GLN A 1 83 ? 24.771 4.491 -19.028 1.00 85.88 83 GLN A CA 1
ATOM 647 C C . GLN A 1 83 ? 23.745 3.440 -19.441 1.00 85.88 83 GLN A C 1
ATOM 649 O O . GLN A 1 83 ? 22.620 3.443 -18.942 1.00 85.88 83 GLN A O 1
ATOM 654 N N . LEU A 1 84 ? 24.135 2.541 -20.339 1.00 86.88 84 LEU A N 1
ATOM 655 C CA . LEU A 1 84 ? 23.274 1.533 -20.949 1.00 86.88 84 LEU A CA 1
ATOM 656 C C . LEU A 1 84 ? 23.730 0.143 -20.523 1.00 86.88 84 LEU A C 1
ATOM 658 O O . LEU A 1 84 ? 24.912 -0.176 -20.631 1.00 86.88 84 LEU A O 1
ATOM 662 N N . VAL A 1 85 ? 22.805 -0.682 -20.045 1.00 88.19 85 VAL A N 1
ATOM 663 C CA . VAL A 1 85 ? 23.046 -2.106 -19.796 1.00 88.19 85 VAL A CA 1
ATOM 664 C C . VAL A 1 85 ? 22.816 -2.845 -21.105 1.00 88.19 85 VAL A C 1
ATOM 666 O O . VAL A 1 85 ? 21.763 -2.699 -21.724 1.00 88.19 85 VAL A O 1
ATOM 669 N N . LEU A 1 86 ? 23.807 -3.613 -21.541 1.00 86.81 86 LEU A N 1
ATOM 670 C CA . LEU A 1 86 ? 23.804 -4.297 -22.826 1.00 86.81 86 LEU A CA 1
ATOM 671 C C . LEU A 1 86 ? 23.695 -5.801 -22.641 1.00 86.81 86 LEU A C 1
ATOM 673 O O . LEU A 1 86 ? 24.356 -6.376 -21.779 1.00 86.81 86 LEU A O 1
ATOM 677 N N . GLN A 1 87 ? 22.958 -6.452 -23.531 1.00 85.81 87 GLN A N 1
ATOM 678 C CA . GLN A 1 87 ? 22.950 -7.902 -23.654 1.00 85.81 87 GLN A CA 1
ATOM 679 C C . GLN A 1 87 ? 23.418 -8.303 -25.053 1.00 85.81 87 GLN A C 1
ATOM 681 O O . GLN A 1 87 ? 23.135 -7.631 -26.044 1.00 85.81 87 GLN A O 1
ATOM 686 N N . LYS A 1 88 ? 24.166 -9.406 -25.144 1.00 81.94 88 LYS A N 1
ATOM 687 C CA . LYS A 1 88 ? 24.571 -9.971 -26.433 1.00 81.94 88 LYS A CA 1
ATOM 688 C C . LYS A 1 88 ? 23.578 -11.057 -26.837 1.00 81.94 88 LYS A C 1
ATOM 690 O O . LYS A 1 88 ? 23.611 -12.146 -26.269 1.00 81.94 88 LYS A O 1
ATOM 695 N N . GLN A 1 89 ? 22.733 -10.782 -27.828 1.00 78.00 89 GLN A N 1
ATOM 696 C CA . GLN A 1 89 ? 21.783 -11.750 -28.382 1.00 78.00 89 GLN A CA 1
ATOM 697 C C . GLN A 1 89 ? 22.143 -12.040 -29.846 1.00 78.00 89 GLN A C 1
ATOM 699 O O . GLN A 1 89 ? 22.312 -11.128 -30.654 1.00 78.00 89 GLN A O 1
ATOM 704 N N . GLY A 1 90 ? 22.352 -13.316 -30.193 1.00 74.19 90 GLY A N 1
ATOM 705 C CA . GLY A 1 90 ? 22.653 -13.725 -31.575 1.00 74.19 90 GLY A CA 1
ATOM 706 C C . GLY A 1 90 ? 23.910 -13.085 -32.189 1.00 74.19 90 GLY A C 1
ATOM 707 O O . GLY A 1 90 ? 23.978 -12.898 -33.398 1.00 74.19 90 GLY A O 1
ATOM 708 N N . GLY A 1 91 ? 24.895 -12.698 -31.370 1.00 75.56 91 GLY A N 1
ATOM 709 C CA . GLY A 1 91 ? 26.128 -12.050 -31.833 1.00 75.56 91 GLY A CA 1
ATOM 710 C C . GLY A 1 91 ? 26.069 -10.520 -31.931 1.00 75.56 91 GLY A C 1
ATOM 711 O O . GLY A 1 91 ? 27.132 -9.907 -32.028 1.00 75.56 91 GLY A O 1
ATOM 712 N N . LYS A 1 92 ? 24.883 -9.906 -31.827 1.00 79.69 92 LYS A N 1
ATOM 713 C CA . LYS A 1 92 ? 24.685 -8.447 -31.812 1.00 79.69 92 LYS A CA 1
ATOM 714 C C . LYS A 1 92 ? 24.516 -7.925 -30.383 1.00 79.69 92 LYS A C 1
ATOM 716 O O . LYS A 1 92 ? 24.049 -8.649 -29.504 1.00 79.69 92 LYS A O 1
ATOM 721 N N . TRP A 1 93 ? 24.923 -6.680 -30.158 1.00 81.06 93 TRP A N 1
ATOM 722 C CA . TRP A 1 93 ? 24.653 -5.957 -28.916 1.00 81.06 93 TRP A CA 1
ATOM 723 C C . TRP A 1 93 ? 23.265 -5.331 -28.992 1.00 81.06 93 TRP A C 1
ATOM 725 O O . TRP A 1 93 ? 22.954 -4.695 -29.994 1.00 81.06 93 TRP A O 1
ATOM 735 N N . GLN A 1 94 ? 22.465 -5.523 -27.949 1.00 82.81 94 GLN A N 1
ATOM 736 C CA . GLN A 1 94 ? 21.161 -4.889 -27.774 1.00 82.81 94 GLN A CA 1
ATOM 737 C C . GLN A 1 94 ? 21.134 -4.149 -26.444 1.00 82.81 94 GLN A C 1
ATOM 739 O O . GLN A 1 94 ? 21.705 -4.622 -25.451 1.00 82.81 94 GLN A O 1
ATOM 744 N N . VAL A 1 95 ? 20.471 -2.995 -26.422 1.00 84.75 95 VAL A N 1
ATOM 745 C CA . VAL A 1 95 ? 20.234 -2.258 -25.179 1.00 84.75 95 VAL A CA 1
ATOM 746 C C . VAL A 1 95 ? 19.118 -2.945 -24.395 1.00 84.75 95 VAL A C 1
ATOM 748 O O . VAL A 1 95 ? 18.000 -3.084 -24.875 1.00 84.75 95 VAL A O 1
ATOM 751 N N . LEU A 1 96 ? 19.422 -3.378 -23.172 1.00 84.00 96 LEU A N 1
ATOM 752 C CA . LEU A 1 96 ? 18.438 -3.971 -22.268 1.00 84.00 96 LEU A CA 1
ATOM 753 C C . LEU A 1 96 ? 17.685 -2.886 -21.491 1.00 84.00 96 LEU A C 1
ATOM 755 O O . LEU A 1 96 ? 16.466 -2.940 -21.356 1.00 84.00 96 LEU A O 1
ATOM 759 N N . SER A 1 97 ? 18.421 -1.925 -20.927 1.00 84.62 97 SER A N 1
ATOM 760 C CA . SER A 1 97 ? 17.851 -0.840 -20.127 1.00 84.62 97 SER A CA 1
ATOM 761 C C . SER A 1 97 ? 18.857 0.285 -19.874 1.00 84.62 97 SER A C 1
ATOM 763 O O . SER A 1 97 ? 20.073 0.099 -19.967 1.00 84.62 97 SER A O 1
ATOM 765 N N . LEU A 1 98 ? 18.356 1.467 -19.497 1.00 86.12 98 LEU A N 1
ATOM 766 C CA . LEU A 1 98 ? 19.196 2.518 -18.924 1.00 86.12 98 LEU A CA 1
ATOM 767 C C . LEU A 1 98 ? 19.536 2.194 -17.468 1.00 86.12 98 LEU A C 1
ATOM 769 O O . LEU A 1 98 ? 18.658 1.935 -16.641 1.00 86.12 98 LEU A O 1
ATOM 773 N N . LYS A 1 99 ? 20.811 2.325 -17.119 1.00 85.69 99 LYS A N 1
ATOM 774 C CA . LYS A 1 99 ? 21.278 2.259 -15.740 1.00 85.69 99 LYS A CA 1
ATOM 775 C C . LYS A 1 99 ? 20.876 3.541 -15.009 1.00 85.69 99 LYS A C 1
ATOM 777 O O . LYS A 1 99 ? 21.422 4.612 -15.264 1.00 85.69 99 LYS A O 1
ATOM 782 N N . ARG A 1 100 ? 19.901 3.436 -14.102 1.00 87.38 100 ARG A N 1
ATOM 783 C CA . ARG A 1 100 ? 19.367 4.555 -13.294 1.00 87.38 100 ARG A CA 1
ATOM 784 C C . ARG A 1 100 ? 19.380 4.273 -11.789 1.00 87.38 100 ARG A C 1
ATOM 786 O O . ARG A 1 100 ? 18.673 4.928 -11.027 1.00 87.38 100 ARG A O 1
ATOM 793 N N . ASP A 1 101 ? 20.169 3.297 -11.357 1.00 87.62 101 ASP A N 1
ATOM 794 C CA . ASP A 1 101 ? 20.250 2.841 -9.966 1.00 87.62 101 ASP A CA 1
ATOM 795 C C . ASP A 1 101 ? 20.652 3.955 -8.990 1.00 87.62 101 ASP A C 1
ATOM 797 O O . ASP A 1 101 ? 20.044 4.089 -7.927 1.00 87.62 101 ASP A O 1
ATOM 801 N N . GLY A 1 102 ? 21.608 4.807 -9.363 1.00 87.06 102 GLY A N 1
ATOM 802 C CA . GLY A 1 102 ? 21.995 5.951 -8.543 1.00 87.06 102 GLY A CA 1
ATOM 803 C C . GLY A 1 102 ? 20.894 7.007 -8.433 1.00 87.06 102 GLY A C 1
ATOM 804 O O . GLY A 1 102 ? 20.629 7.494 -7.336 1.00 87.06 102 GLY A O 1
ATOM 805 N N . TYR A 1 103 ? 20.188 7.322 -9.525 1.00 88.75 103 TYR A N 1
ATOM 806 C CA . TYR A 1 103 ? 19.061 8.268 -9.491 1.00 88.75 103 TYR A CA 1
ATOM 807 C C . TYR A 1 103 ? 17.893 7.752 -8.643 1.00 88.75 103 TYR A C 1
ATOM 809 O O . TYR A 1 103 ? 17.334 8.502 -7.841 1.00 88.75 103 TYR A O 1
ATOM 817 N N . VAL A 1 104 ? 17.561 6.463 -8.772 1.00 90.50 104 VAL A N 1
ATOM 818 C CA . VAL A 1 104 ? 16.542 5.809 -7.939 1.00 90.50 104 VAL A CA 1
ATOM 819 C C . VAL A 1 104 ? 16.952 5.851 -6.466 1.00 90.50 104 VAL A C 1
ATOM 821 O O . VAL A 1 104 ? 16.132 6.199 -5.617 1.00 90.50 104 VAL A O 1
ATOM 824 N N . PHE A 1 105 ? 18.226 5.587 -6.154 1.00 92.12 105 PHE A N 1
ATOM 825 C CA . PHE A 1 105 ? 18.744 5.699 -4.790 1.00 92.12 105 PHE A CA 1
ATOM 826 C C . PHE A 1 105 ? 18.599 7.117 -4.225 1.00 92.12 105 PHE A C 1
ATOM 828 O O . PHE A 1 105 ? 18.170 7.271 -3.083 1.00 92.12 105 PHE A O 1
ATOM 835 N N . ILE A 1 106 ? 18.911 8.157 -5.009 1.00 92.19 106 ILE A N 1
ATOM 836 C CA . ILE A 1 106 ? 18.744 9.556 -4.578 1.00 92.19 106 ILE A CA 1
ATOM 837 C C . ILE A 1 106 ? 17.275 9.841 -4.272 1.00 92.19 106 ILE A C 1
ATOM 839 O O . ILE A 1 106 ? 16.978 10.381 -3.209 1.00 92.19 106 ILE A O 1
ATOM 843 N N . LEU A 1 107 ? 16.357 9.461 -5.164 1.00 93.62 107 LEU A N 1
ATOM 844 C CA . LEU A 1 107 ? 14.928 9.718 -4.992 1.00 93.62 107 LEU A CA 1
ATOM 845 C C . LEU A 1 107 ? 14.378 9.035 -3.730 1.00 93.62 107 LEU A C 1
ATOM 847 O O . LEU A 1 107 ? 13.754 9.687 -2.890 1.00 93.62 107 LEU A O 1
ATOM 851 N N . VAL A 1 108 ? 14.665 7.741 -3.562 1.00 92.19 108 VAL A N 1
ATOM 852 C CA . VAL A 1 108 ? 14.256 6.966 -2.380 1.00 92.19 108 VAL A CA 1
ATOM 853 C C . VAL A 1 108 ? 14.919 7.510 -1.113 1.00 92.19 108 VAL A C 1
ATOM 855 O O . VAL A 1 108 ? 14.268 7.649 -0.078 1.00 92.19 108 VAL A O 1
ATOM 858 N N . GLY A 1 109 ? 16.200 7.873 -1.189 1.00 93.31 109 GLY A N 1
ATOM 859 C CA . GLY A 1 109 ? 16.946 8.455 -0.079 1.00 93.31 109 GLY A CA 1
ATOM 860 C C . GLY A 1 109 ? 16.374 9.799 0.372 1.00 93.31 109 GLY A C 1
ATOM 861 O O . GLY A 1 109 ? 16.203 10.011 1.571 1.00 93.31 109 GLY A O 1
ATOM 862 N N . ILE A 1 110 ? 16.016 10.682 -0.567 1.00 93.62 110 ILE A N 1
ATOM 863 C CA . ILE A 1 110 ? 15.346 11.959 -0.276 1.00 93.62 110 ILE A CA 1
ATOM 864 C C . ILE A 1 110 ? 13.984 11.707 0.369 1.00 93.62 110 ILE A C 1
ATOM 866 O O . ILE A 1 110 ? 13.677 12.331 1.383 1.00 93.62 110 ILE A O 1
ATOM 870 N N . PHE A 1 111 ? 13.189 10.777 -0.164 1.00 92.19 111 PHE A N 1
ATOM 871 C CA . PHE A 1 111 ? 11.894 10.424 0.416 1.00 92.19 111 PHE A CA 1
ATOM 872 C C . PHE A 1 111 ? 12.031 9.965 1.876 1.00 92.19 111 PHE A C 1
ATOM 874 O O . PHE A 1 111 ? 11.389 10.526 2.767 1.00 92.19 111 PHE A O 1
ATOM 881 N N . ILE A 1 112 ? 12.933 9.015 2.146 1.00 92.31 112 ILE A N 1
ATOM 882 C CA . ILE A 1 112 ? 13.230 8.541 3.505 1.00 92.31 112 ILE A CA 1
ATOM 883 C C . ILE A 1 112 ? 13.695 9.701 4.389 1.00 92.31 112 ILE A C 1
ATOM 885 O O . ILE A 1 112 ? 13.231 9.844 5.519 1.00 92.31 112 ILE A O 1
ATOM 889 N N . TRP A 1 113 ? 14.582 10.558 3.885 1.00 92.00 113 TRP A N 1
ATOM 890 C CA . TRP A 1 113 ? 15.086 11.705 4.633 1.00 92.00 113 TRP A CA 1
ATOM 891 C C . TRP A 1 113 ? 13.972 12.687 5.019 1.00 92.00 113 TRP A C 1
ATOM 893 O O . TRP A 1 113 ? 13.919 13.102 6.176 1.00 92.00 113 TRP A O 1
ATOM 903 N N . ILE A 1 114 ? 13.044 13.002 4.107 1.00 92.12 114 ILE A N 1
ATOM 904 C CA . ILE A 1 114 ? 11.884 13.868 4.385 1.00 92.12 114 ILE A CA 1
ATOM 905 C C . ILE A 1 114 ? 10.989 13.238 5.459 1.00 92.12 114 ILE A C 1
ATOM 907 O O . ILE A 1 114 ? 10.622 13.912 6.424 1.00 92.12 114 ILE A O 1
ATOM 911 N N . VAL A 1 115 ? 10.685 11.941 5.343 1.00 91.00 115 VAL A N 1
ATOM 912 C CA . VAL A 1 115 ? 9.882 11.213 6.341 1.00 91.00 115 VAL A CA 1
ATOM 913 C C . VAL A 1 115 ? 10.545 11.266 7.719 1.00 91.00 115 VAL A C 1
ATOM 915 O O . VAL A 1 115 ? 9.888 11.552 8.719 1.00 91.00 115 VAL A O 1
ATOM 918 N N . LEU A 1 116 ? 11.858 11.047 7.797 1.00 90.69 116 LEU A N 1
ATOM 919 C CA . LEU A 1 116 ? 12.596 11.110 9.059 1.00 90.69 116 LEU A CA 1
ATOM 920 C C . LEU A 1 116 ? 12.682 12.532 9.626 1.00 90.69 116 LEU A C 1
ATOM 922 O O . LEU A 1 116 ? 12.687 12.699 10.848 1.00 90.69 116 LEU A O 1
ATOM 926 N N . LEU A 1 117 ? 12.721 13.551 8.766 1.00 90.12 117 LEU A N 1
ATOM 927 C CA . LEU A 1 117 ? 12.730 14.953 9.174 1.00 90.12 117 LEU A CA 1
ATOM 928 C C . LEU A 1 117 ? 11.395 15.351 9.814 1.00 90.12 117 LEU A C 1
ATOM 930 O O . LEU A 1 117 ? 11.399 15.960 10.885 1.00 90.12 117 LEU A O 1
ATOM 934 N N . ILE A 1 118 ? 10.270 14.976 9.197 1.00 90.31 118 ILE A N 1
ATOM 935 C CA . ILE A 1 118 ? 8.921 15.346 9.655 1.00 90.31 118 ILE A CA 1
ATOM 936 C C . ILE A 1 118 ? 8.471 14.459 10.824 1.00 90.31 118 ILE A C 1
ATOM 938 O O . ILE A 1 118 ? 8.016 14.956 11.853 1.00 90.31 118 ILE A O 1
ATOM 942 N N . SER A 1 119 ? 8.614 13.139 10.696 1.00 85.88 119 SER A N 1
ATOM 943 C CA . SER A 1 119 ? 8.068 12.161 11.648 1.00 85.88 119 SER A CA 1
ATOM 944 C C . SER A 1 119 ? 9.059 11.749 12.746 1.00 85.88 119 SER A C 1
ATOM 946 O O . SER A 1 119 ? 8.693 11.032 13.686 1.00 85.88 119 SER A O 1
ATOM 948 N N . GLY A 1 120 ? 10.325 12.170 12.664 1.00 88.38 120 GLY A N 1
ATOM 949 C CA . GLY A 1 120 ? 11.355 11.874 13.661 1.00 88.38 120 GLY A CA 1
ATOM 950 C C . GLY A 1 120 ? 11.530 10.371 13.909 1.00 88.38 120 GLY A C 1
ATOM 951 O O . GLY A 1 120 ? 11.566 9.562 12.983 1.00 88.38 120 GLY A O 1
ATOM 952 N N . ARG A 1 121 ? 11.597 9.965 15.187 1.00 86.12 121 ARG A N 1
ATOM 953 C CA . ARG A 1 121 ? 11.718 8.541 15.567 1.00 86.12 121 ARG A CA 1
ATOM 954 C C . ARG A 1 121 ? 10.518 7.699 15.125 1.00 86.12 121 ARG A C 1
ATOM 956 O O . ARG A 1 121 ? 10.707 6.533 14.803 1.00 86.12 121 ARG A O 1
ATOM 963 N N . LYS A 1 122 ? 9.310 8.274 15.078 1.00 84.75 122 LYS A N 1
ATOM 964 C CA . LYS A 1 122 ? 8.111 7.570 14.588 1.00 84.75 122 LYS A CA 1
ATOM 965 C C . LYS A 1 122 ? 8.214 7.253 13.092 1.00 84.75 122 LYS A C 1
ATOM 967 O O . LYS A 1 122 ? 7.727 6.213 12.661 1.00 84.75 122 LYS A O 1
ATOM 972 N N . GLY A 1 123 ? 8.920 8.093 12.329 1.00 86.00 123 GLY A N 1
ATOM 973 C CA . GLY A 1 123 ? 9.215 7.847 10.915 1.00 86.00 123 GLY A CA 1
ATOM 974 C C . GLY A 1 123 ? 10.021 6.568 10.693 1.00 86.00 123 GLY A C 1
ATOM 975 O O . GLY A 1 123 ? 9.686 5.790 9.809 1.00 86.00 123 GLY A O 1
ATOM 976 N N . ILE A 1 124 ? 11.015 6.290 11.549 1.00 89.06 124 ILE A N 1
ATOM 977 C CA . ILE A 1 124 ? 11.812 5.050 11.476 1.00 89.06 124 ILE A CA 1
ATOM 978 C C . ILE A 1 124 ? 10.905 3.826 11.623 1.00 89.06 124 ILE A C 1
ATOM 980 O O . ILE A 1 124 ? 10.957 2.917 10.801 1.00 89.06 124 ILE A O 1
ATOM 984 N N . TYR A 1 125 ? 10.044 3.819 12.642 1.00 89.69 125 TYR A N 1
ATOM 985 C CA . TYR A 1 125 ? 9.106 2.719 12.862 1.00 89.69 125 TYR A CA 1
ATOM 986 C C . TYR A 1 125 ? 8.117 2.568 11.701 1.00 89.69 125 TYR A C 1
ATOM 988 O O . TYR A 1 125 ? 7.860 1.455 11.259 1.00 89.69 125 TYR A O 1
ATOM 996 N N . THR A 1 126 ? 7.635 3.674 11.135 1.00 86.38 126 THR A N 1
ATOM 997 C CA . THR A 1 126 ? 6.746 3.638 9.963 1.00 86.38 126 THR A CA 1
ATOM 998 C C . THR A 1 126 ? 7.435 2.985 8.757 1.00 86.38 126 THR A C 1
ATOM 1000 O O . THR A 1 126 ? 6.867 2.098 8.125 1.00 86.38 126 THR A O 1
ATOM 1003 N N . LEU A 1 127 ? 8.692 3.353 8.476 1.00 91.19 127 LEU A N 1
ATOM 1004 C CA . LEU A 1 127 ? 9.479 2.779 7.376 1.00 91.19 127 LEU A CA 1
ATOM 1005 C C . LEU A 1 127 ? 9.805 1.295 7.591 1.00 91.19 127 LEU A C 1
ATOM 1007 O O . LEU A 1 127 ? 9.742 0.508 6.645 1.00 91.19 127 LEU A O 1
ATOM 1011 N N . ILE A 1 128 ? 10.113 0.893 8.828 1.00 92.62 128 ILE A N 1
ATOM 1012 C CA . ILE A 1 128 ? 10.288 -0.522 9.187 1.00 92.62 128 ILE A CA 1
ATOM 1013 C C . ILE A 1 128 ? 8.977 -1.281 8.963 1.00 92.62 128 ILE A C 1
ATOM 1015 O O . ILE A 1 128 ? 8.991 -2.347 8.356 1.00 92.62 128 ILE A O 1
ATOM 1019 N N . GLY A 1 129 ? 7.844 -0.722 9.393 1.00 91.56 129 GLY A N 1
ATOM 1020 C CA . GLY A 1 129 ? 6.529 -1.342 9.243 1.00 91.56 129 GLY A CA 1
ATOM 1021 C C . GLY A 1 129 ? 6.148 -1.535 7.778 1.00 91.56 129 GLY A C 1
ATOM 1022 O O . GLY A 1 129 ? 5.691 -2.614 7.404 1.00 91.56 129 GLY A O 1
ATOM 1023 N N . LEU A 1 130 ? 6.400 -0.529 6.935 1.00 91.69 130 LEU A N 1
ATOM 1024 C CA . LEU A 1 130 ? 6.207 -0.612 5.486 1.00 91.69 130 LEU A CA 1
ATOM 1025 C C . LEU A 1 130 ? 7.102 -1.688 4.858 1.00 91.69 130 LEU A C 1
ATOM 1027 O O . LEU A 1 130 ? 6.631 -2.500 4.060 1.00 91.69 130 LEU A O 1
ATOM 1031 N N . SER A 1 131 ? 8.378 -1.725 5.248 1.00 93.94 131 SER A N 1
ATOM 1032 C CA . SER A 1 131 ? 9.345 -2.701 4.733 1.00 93.94 131 SER A CA 1
ATOM 1033 C C . SER A 1 131 ? 8.955 -4.128 5.120 1.00 93.94 131 SER A C 1
ATOM 1035 O O . SER A 1 131 ? 8.934 -5.010 4.268 1.00 93.94 131 SER A O 1
ATOM 1037 N N . LEU A 1 132 ? 8.570 -4.354 6.380 1.00 95.19 132 LEU A N 1
ATOM 1038 C CA . LEU A 1 132 ? 8.106 -5.656 6.864 1.00 95.19 132 LEU A CA 1
ATOM 1039 C C . LEU A 1 132 ? 6.820 -6.102 6.165 1.00 95.19 132 LEU A C 1
ATOM 1041 O O . LEU A 1 132 ? 6.738 -7.251 5.743 1.00 95.19 132 LEU A O 1
ATOM 1045 N N . ASN A 1 133 ? 5.842 -5.209 5.988 1.00 94.94 133 ASN A N 1
ATOM 1046 C CA . ASN A 1 133 ? 4.611 -5.524 5.257 1.00 94.94 133 ASN A CA 1
ATOM 1047 C C . ASN A 1 133 ? 4.873 -5.861 3.783 1.00 94.94 133 ASN A C 1
ATOM 1049 O O . ASN A 1 133 ? 4.250 -6.777 3.244 1.00 94.94 133 ASN A O 1
ATOM 1053 N N . SER A 1 134 ? 5.810 -5.155 3.148 1.00 94.31 134 SER A N 1
ATOM 1054 C CA . SER A 1 134 ? 6.203 -5.404 1.757 1.00 94.31 134 SER A CA 1
ATOM 1055 C C . SER A 1 134 ? 6.926 -6.745 1.613 1.00 94.31 134 SER A C 1
ATOM 1057 O O . SER A 1 134 ? 6.593 -7.538 0.736 1.00 94.31 134 SER A O 1
ATOM 1059 N N . LEU A 1 135 ? 7.869 -7.047 2.512 1.00 96.31 135 LEU A N 1
ATOM 1060 C CA . LEU A 1 135 ? 8.561 -8.339 2.548 1.00 96.31 135 LEU A CA 1
ATOM 1061 C C . LEU A 1 135 ? 7.594 -9.490 2.833 1.00 96.31 135 LEU A C 1
ATOM 1063 O O . LEU A 1 135 ? 7.690 -10.538 2.199 1.00 96.31 135 LEU A O 1
ATOM 1067 N N . LEU A 1 136 ? 6.639 -9.290 3.745 1.00 95.56 136 LEU A N 1
ATOM 1068 C CA . LEU A 1 136 ? 5.602 -10.275 4.036 1.00 95.56 136 LEU A CA 1
ATOM 1069 C C . LEU A 1 136 ? 4.733 -10.545 2.800 1.00 95.56 136 LEU A C 1
ATOM 1071 O O . LEU A 1 136 ? 4.445 -11.702 2.508 1.00 95.56 136 LEU A O 1
ATOM 1075 N N . LEU A 1 137 ? 4.358 -9.509 2.044 1.00 94.31 137 LEU A N 1
ATOM 1076 C CA . LEU A 1 137 ? 3.597 -9.676 0.805 1.00 94.31 137 LEU A CA 1
ATOM 1077 C C . LEU A 1 137 ? 4.379 -10.511 -0.216 1.00 94.31 137 LEU A C 1
ATOM 1079 O O . LEU A 1 137 ? 3.854 -11.488 -0.749 1.00 94.31 137 LEU A O 1
ATOM 1083 N N . VAL A 1 138 ? 5.650 -10.164 -0.448 1.00 94.44 138 VAL A N 1
ATOM 1084 C CA . VAL A 1 138 ? 6.532 -10.910 -1.360 1.00 94.44 138 VAL A CA 1
ATOM 1085 C C . VAL A 1 138 ? 6.692 -12.360 -0.904 1.00 94.44 138 VAL A C 1
ATOM 1087 O O . VAL A 1 138 ? 6.616 -13.265 -1.732 1.00 94.44 138 VAL A O 1
ATOM 1090 N N . LEU A 1 139 ? 6.839 -12.604 0.401 1.00 94.81 139 LEU A N 1
ATOM 1091 C CA . LEU A 1 139 ? 6.910 -13.951 0.964 1.00 94.81 139 LEU A CA 1
ATOM 1092 C C . LEU A 1 139 ? 5.635 -14.754 0.673 1.00 94.81 139 LEU A C 1
ATOM 1094 O O . LEU A 1 139 ? 5.722 -15.891 0.222 1.00 94.81 139 LEU A O 1
ATOM 1098 N N . PHE A 1 140 ? 4.450 -14.177 0.881 1.00 93.00 140 PHE A N 1
ATOM 1099 C CA . PHE A 1 140 ? 3.178 -14.857 0.615 1.00 93.00 140 PHE A CA 1
ATOM 1100 C C . PHE A 1 140 ? 2.981 -15.161 -0.876 1.00 93.00 140 PHE A C 1
ATOM 1102 O O . PHE A 1 140 ? 2.541 -16.257 -1.232 1.00 93.00 140 PHE A O 1
ATOM 1109 N N . LEU A 1 141 ? 3.368 -14.236 -1.755 1.00 90.50 141 LEU A N 1
ATOM 1110 C CA . LEU A 1 141 ? 3.377 -14.465 -3.202 1.00 90.50 141 LEU A CA 1
ATOM 1111 C C . LEU A 1 141 ? 4.363 -15.573 -3.593 1.00 90.50 141 LEU A C 1
ATOM 1113 O O . LEU A 1 141 ? 4.035 -16.442 -4.402 1.00 90.50 141 LEU A O 1
ATOM 1117 N N . TRP A 1 142 ? 5.547 -15.591 -2.981 1.00 91.56 142 TRP A N 1
ATOM 1118 C CA . TRP A 1 142 ? 6.552 -16.628 -3.197 1.00 91.56 142 TRP A CA 1
ATOM 1119 C C . TRP A 1 142 ? 6.073 -18.008 -2.720 1.00 91.56 142 TRP A C 1
ATOM 1121 O O . TRP A 1 142 ? 6.260 -18.997 -3.433 1.00 91.56 142 TRP A O 1
ATOM 1131 N N . ILE A 1 143 ? 5.387 -18.083 -1.571 1.00 91.38 143 ILE A N 1
ATOM 1132 C CA . ILE A 1 143 ? 4.765 -19.320 -1.072 1.00 91.38 143 ILE A CA 1
ATOM 1133 C C . ILE A 1 143 ? 3.699 -19.812 -2.056 1.00 91.38 143 ILE A C 1
ATOM 1135 O O . ILE A 1 143 ? 3.683 -20.999 -2.375 1.00 91.38 143 ILE A O 1
ATOM 1139 N N . ASN A 1 144 ? 2.834 -18.928 -2.569 1.00 88.38 144 ASN A N 1
ATOM 1140 C CA . ASN A 1 144 ? 1.824 -19.309 -3.562 1.00 88.38 144 ASN A CA 1
ATOM 1141 C C . ASN A 1 144 ? 2.455 -19.851 -4.854 1.00 88.38 144 ASN A C 1
ATOM 1143 O O . ASN A 1 144 ? 1.949 -20.806 -5.444 1.00 88.38 144 ASN A O 1
ATOM 1147 N N . LEU A 1 145 ? 3.582 -19.270 -5.277 1.00 86.31 145 LEU A N 1
ATOM 1148 C CA . LEU A 1 145 ? 4.299 -19.701 -6.473 1.00 86.31 145 LEU A CA 1
ATOM 1149 C C . LEU A 1 145 ? 4.831 -21.139 -6.352 1.00 86.31 145 LEU A C 1
ATOM 1151 O O . LEU A 1 145 ? 4.768 -21.886 -7.333 1.00 86.31 145 LEU A O 1
ATOM 1155 N N . HIS A 1 146 ? 5.318 -21.523 -5.167 1.00 88.50 146 HIS A N 1
ATOM 1156 C CA . HIS A 1 146 ? 5.885 -22.851 -4.897 1.00 88.50 146 HIS A CA 1
ATOM 1157 C C . HIS A 1 146 ? 4.830 -23.885 -4.477 1.00 88.50 146 HIS A C 1
ATOM 1159 O O . HIS A 1 146 ? 4.979 -25.065 -4.781 1.00 88.50 146 HIS A O 1
ATOM 1165 N N . ASN A 1 147 ? 3.736 -23.454 -3.845 1.00 85.69 147 ASN A N 1
ATOM 1166 C CA . ASN A 1 147 ? 2.658 -24.320 -3.369 1.00 85.69 147 ASN A CA 1
ATOM 1167 C C . ASN A 1 147 ? 1.350 -24.022 -4.109 1.00 85.69 147 ASN A C 1
ATOM 1169 O O . ASN A 1 147 ? 0.446 -23.376 -3.579 1.00 85.69 147 ASN A O 1
ATOM 1173 N N . ARG A 1 148 ? 1.230 -24.536 -5.340 1.00 76.44 148 ARG A N 1
ATOM 1174 C CA . ARG A 1 148 ? 0.056 -24.296 -6.203 1.00 76.44 148 ARG A CA 1
ATOM 1175 C C . ARG A 1 148 ? -1.257 -24.892 -5.676 1.00 76.44 148 ARG A C 1
ATOM 1177 O O . ARG A 1 148 ? -2.314 -24.532 -6.182 1.00 76.44 148 ARG A O 1
ATOM 1184 N N . SER A 1 149 ? -1.203 -25.790 -4.693 1.00 81.44 149 SER A N 1
ATOM 1185 C CA . SER A 1 149 ? -2.388 -26.374 -4.052 1.00 81.44 149 SER A CA 1
ATOM 1186 C C . SER A 1 149 ? -3.126 -25.389 -3.144 1.00 81.44 149 SER A C 1
ATOM 1188 O O . SER A 1 149 ? -4.315 -25.573 -2.892 1.00 81.44 149 SER A O 1
ATOM 1190 N N . LEU A 1 150 ? -2.449 -24.346 -2.653 1.00 82.56 150 LEU A N 1
ATOM 1191 C CA . LEU A 1 150 ? -3.061 -23.364 -1.768 1.00 82.56 150 LEU A CA 1
ATOM 1192 C C . LEU A 1 150 ? -3.704 -22.230 -2.581 1.00 82.56 150 LEU A C 1
ATOM 1194 O O . LEU A 1 150 ? -3.004 -21.551 -3.341 1.00 82.56 150 LEU A O 1
ATOM 1198 N N . PRO A 1 151 ? -5.011 -21.957 -2.402 1.00 87.94 151 PRO A N 1
ATOM 1199 C CA . PRO A 1 151 ? -5.665 -20.840 -3.070 1.00 87.94 151 PRO A CA 1
ATOM 1200 C C . PRO A 1 151 ? -5.012 -19.508 -2.689 1.00 87.94 151 PRO A C 1
ATOM 1202 O O . PRO A 1 151 ? -4.852 -19.202 -1.506 1.00 87.94 151 PRO A O 1
ATOM 1205 N N . LEU A 1 152 ? -4.693 -18.673 -3.682 1.00 88.81 152 LEU A N 1
ATOM 1206 C CA . LEU A 1 152 ? -4.092 -17.354 -3.448 1.00 88.81 152 LEU A CA 1
ATOM 1207 C C . LEU A 1 152 ? -4.955 -16.490 -2.518 1.00 88.81 152 LEU A C 1
ATOM 1209 O O . LEU A 1 152 ? -4.433 -15.822 -1.631 1.00 88.81 152 LEU A O 1
ATOM 1213 N N . LEU A 1 153 ? -6.280 -16.558 -2.670 1.00 90.75 153 LEU A N 1
ATOM 1214 C CA . LEU A 1 153 ? -7.222 -15.826 -1.825 1.00 90.75 153 LEU A CA 1
ATOM 1215 C C . LEU A 1 153 ? -7.105 -16.206 -0.339 1.00 90.75 153 LEU A C 1
ATOM 1217 O O . LEU A 1 153 ? -7.189 -15.339 0.531 1.00 90.75 153 LEU A O 1
ATOM 1221 N N . PHE A 1 154 ? -6.875 -17.488 -0.041 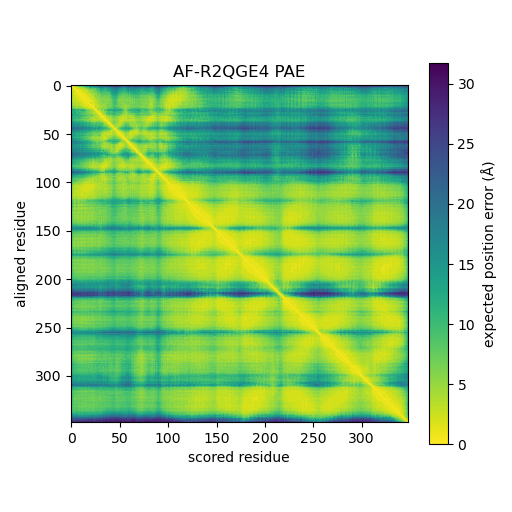1.00 92.25 154 PHE A N 1
ATOM 1222 C CA . PHE A 1 154 ? -6.677 -17.955 1.331 1.00 92.25 154 PHE A CA 1
ATOM 1223 C C . PHE A 1 154 ? -5.392 -17.368 1.926 1.00 92.25 154 PHE A C 1
ATOM 1225 O O . PHE A 1 154 ? -5.415 -16.808 3.022 1.00 92.25 154 PHE A O 1
ATOM 1232 N N . LEU A 1 155 ? -4.294 -17.398 1.164 1.00 93.38 155 LEU A N 1
ATOM 1233 C CA . LEU A 1 155 ? -3.035 -16.768 1.567 1.00 93.38 155 LEU A CA 1
ATOM 1234 C C . LEU A 1 155 ? -3.202 -15.264 1.794 1.00 93.38 155 LEU A C 1
ATOM 1236 O O . LEU A 1 155 ? -2.743 -14.749 2.808 1.00 93.38 155 LEU A O 1
ATOM 1240 N N . MET A 1 156 ? -3.898 -14.568 0.897 1.00 94.25 156 MET A N 1
ATOM 1241 C CA . MET A 1 156 ? -4.131 -13.126 1.011 1.00 94.25 156 MET A CA 1
ATOM 1242 C C . MET A 1 156 ? -5.019 -12.760 2.206 1.00 94.25 156 MET A C 1
ATOM 1244 O O . MET A 1 156 ? -4.822 -11.717 2.828 1.00 94.25 156 MET A O 1
ATOM 1248 N N . SER A 1 157 ? -5.944 -13.639 2.592 1.00 94.69 157 SER A N 1
ATOM 1249 C CA . SER A 1 157 ? -6.758 -13.464 3.803 1.00 94.69 157 SER A CA 1
ATOM 1250 C C . SER A 1 157 ? -5.905 -13.568 5.073 1.00 94.69 157 SER A C 1
ATOM 1252 O O . SER A 1 157 ? -6.034 -12.743 5.975 1.00 94.69 157 SER A O 1
ATOM 1254 N N . ILE A 1 158 ? -4.973 -14.528 5.129 1.00 96.00 158 ILE A N 1
ATOM 1255 C CA . ILE A 1 158 ? -4.006 -14.642 6.236 1.00 96.00 158 ILE A CA 1
ATOM 1256 C C . ILE A 1 158 ? -3.052 -13.441 6.242 1.00 96.00 158 ILE A C 1
ATOM 1258 O O . ILE A 1 158 ? -2.823 -12.843 7.295 1.00 96.00 158 ILE A O 1
ATOM 1262 N N . TYR A 1 159 ? -2.534 -13.058 5.071 1.00 95.69 159 TYR A N 1
ATOM 1263 C CA . TYR A 1 159 ? -1.697 -11.871 4.909 1.00 95.69 159 TYR A CA 1
ATOM 1264 C C . TYR A 1 159 ? -2.400 -10.629 5.453 1.00 95.69 159 TYR A C 1
ATOM 1266 O O . TYR A 1 159 ? -1.789 -9.883 6.202 1.00 95.69 159 TYR A O 1
ATOM 1274 N N . THR A 1 160 ? -3.688 -10.446 5.155 1.00 95.88 160 THR A N 1
ATOM 1275 C CA . THR A 1 160 ? -4.485 -9.305 5.629 1.00 95.88 160 THR A CA 1
ATOM 1276 C C . THR A 1 160 ? -4.460 -9.187 7.151 1.00 95.88 160 THR A C 1
ATOM 1278 O O . THR A 1 160 ? -4.195 -8.113 7.691 1.00 95.88 160 THR A O 1
ATOM 1281 N N . VAL A 1 161 ? -4.668 -10.302 7.858 1.00 96.19 161 VAL A N 1
ATOM 1282 C CA . VAL A 1 161 ? -4.629 -10.330 9.327 1.00 96.19 161 VAL A CA 1
ATOM 1283 C C . VAL A 1 161 ? -3.237 -9.971 9.846 1.00 96.19 161 VAL A C 1
ATOM 1285 O O . VAL A 1 161 ? -3.099 -9.108 10.714 1.00 96.19 161 VAL A O 1
ATOM 1288 N N . LEU A 1 162 ? -2.195 -10.596 9.296 1.00 96.00 162 LEU A N 1
ATOM 1289 C CA . LEU A 1 162 ? -0.813 -10.345 9.708 1.00 96.00 162 LEU A CA 1
ATOM 1290 C C . LEU A 1 162 ? -0.358 -8.919 9.382 1.00 96.00 162 LEU A C 1
ATOM 1292 O O . LEU A 1 162 ? 0.321 -8.298 10.196 1.00 96.00 162 LEU A O 1
ATOM 1296 N N . ALA A 1 163 ? -0.763 -8.382 8.235 1.00 95.12 163 ALA A N 1
ATOM 1297 C CA . ALA A 1 163 ? -0.418 -7.043 7.790 1.00 95.12 163 ALA A CA 1
ATOM 1298 C C . ALA A 1 163 ? -0.985 -5.984 8.740 1.00 95.12 163 ALA A C 1
ATOM 1300 O O . ALA A 1 163 ? -0.262 -5.083 9.167 1.00 95.12 163 ALA A O 1
ATOM 1301 N N . VAL A 1 164 ? -2.244 -6.144 9.170 1.00 94.75 164 VAL A N 1
ATOM 1302 C CA . VAL A 1 164 ? -2.858 -5.271 10.183 1.00 94.75 164 VAL A CA 1
ATOM 1303 C C . VAL A 1 164 ? -2.097 -5.336 11.509 1.00 94.75 164 VAL A C 1
ATOM 1305 O O . VAL A 1 164 ? -1.798 -4.293 12.097 1.00 94.75 164 VAL A O 1
ATOM 1308 N N . LEU A 1 165 ? -1.724 -6.536 11.964 1.00 93.81 165 LEU A N 1
ATOM 1309 C CA . LEU A 1 165 ? -0.969 -6.719 13.208 1.00 93.81 165 LEU A CA 1
ATOM 1310 C C . LEU A 1 165 ? 0.433 -6.102 13.143 1.00 93.81 165 LEU A C 1
ATOM 1312 O O . LEU A 1 165 ? 0.846 -5.430 14.088 1.00 93.81 165 LEU A O 1
ATOM 1316 N N . ILE A 1 166 ? 1.162 -6.296 12.041 1.00 93.44 166 ILE A N 1
ATOM 1317 C CA . ILE A 1 166 ? 2.507 -5.737 11.853 1.00 93.44 166 ILE A CA 1
ATOM 1318 C C . ILE A 1 166 ? 2.441 -4.219 11.713 1.00 93.44 166 ILE A C 1
ATOM 1320 O O . ILE A 1 166 ? 3.237 -3.519 12.342 1.00 93.44 166 ILE A O 1
ATOM 1324 N N . ALA A 1 167 ? 1.498 -3.696 10.926 1.00 91.38 167 ALA A N 1
ATOM 1325 C CA . ALA A 1 167 ? 1.330 -2.259 10.746 1.00 91.38 167 ALA A CA 1
ATOM 1326 C C . ALA A 1 167 ? 1.028 -1.568 12.083 1.00 91.38 167 ALA A C 1
ATOM 1328 O O . ALA A 1 167 ? 1.729 -0.630 12.464 1.00 91.38 167 ALA A O 1
ATOM 1329 N N . MET A 1 168 ? 0.066 -2.077 12.860 1.00 89.56 168 MET A N 1
ATOM 1330 C CA . MET A 1 168 ? -0.237 -1.515 14.180 1.00 89.56 168 MET A CA 1
ATOM 1331 C C . MET A 1 168 ? 0.896 -1.727 15.184 1.00 89.56 168 MET A C 1
ATOM 1333 O O . MET A 1 168 ? 1.261 -0.797 15.904 1.00 89.56 168 MET A O 1
ATOM 1337 N N . GLY A 1 169 ? 1.477 -2.926 15.222 1.00 89.75 169 GLY A N 1
ATOM 1338 C CA . GLY A 1 169 ? 2.559 -3.270 16.139 1.00 89.75 169 GLY A CA 1
ATOM 1339 C C . GLY A 1 169 ? 3.811 -2.430 15.916 1.00 89.75 169 GLY A C 1
ATOM 1340 O O . GLY A 1 169 ? 4.468 -2.046 16.882 1.00 89.75 169 GLY A O 1
ATOM 1341 N N . THR A 1 170 ? 4.103 -2.066 14.667 1.00 89.81 170 THR A N 1
ATOM 1342 C CA . THR A 1 170 ? 5.248 -1.206 14.359 1.00 89.81 170 THR A CA 1
ATOM 1343 C C . THR A 1 170 ? 4.931 0.268 14.615 1.00 89.81 170 THR A C 1
ATOM 1345 O O . THR A 1 170 ? 5.741 0.962 15.223 1.00 89.81 170 THR A O 1
ATOM 1348 N N . SER A 1 171 ? 3.743 0.750 14.237 1.00 85.50 171 SER A N 1
ATOM 1349 C CA . SER A 1 171 ? 3.373 2.166 14.393 1.00 85.50 171 SER A CA 1
ATOM 1350 C C . SER A 1 171 ? 3.088 2.581 15.843 1.00 85.50 171 SER A C 1
ATOM 1352 O O . SER A 1 171 ? 3.423 3.700 16.239 1.00 85.50 171 SER A O 1
ATOM 1354 N N . TYR A 1 172 ? 2.495 1.693 16.648 1.00 83.62 172 TYR A N 1
ATOM 1355 C CA . TYR A 1 172 ? 2.036 1.989 18.017 1.00 83.62 172 TYR A CA 1
ATOM 1356 C C . TYR A 1 172 ? 2.704 1.128 19.101 1.00 83.62 172 TYR A C 1
ATOM 1358 O O . TYR A 1 172 ? 2.575 1.421 20.292 1.00 83.62 172 TYR A O 1
ATOM 1366 N N . GLY A 1 173 ? 3.464 0.105 18.702 1.00 84.38 173 GLY A N 1
ATOM 1367 C CA . GLY A 1 173 ? 4.154 -0.822 19.595 1.00 84.38 173 GLY A CA 1
ATOM 1368 C C . GLY A 1 173 ? 3.348 -2.094 19.872 1.00 84.38 173 GLY A C 1
ATOM 1369 O O . GLY A 1 173 ? 2.198 -2.042 20.301 1.00 84.38 173 GLY A O 1
ATOM 1370 N N . PHE A 1 174 ? 3.993 -3.256 19.730 1.00 85.00 174 PHE A N 1
ATOM 1371 C CA . PHE A 1 174 ? 3.380 -4.578 19.941 1.00 85.00 174 PHE A CA 1
ATOM 1372 C C . PHE A 1 174 ? 2.810 -4.813 21.351 1.00 85.00 174 PHE A C 1
ATOM 1374 O O . PHE A 1 174 ? 1.943 -5.661 21.527 1.00 85.00 174 PHE A O 1
ATOM 1381 N N . LYS A 1 175 ? 3.272 -4.067 22.363 1.00 80.38 175 LYS A N 1
ATOM 1382 C CA . LYS A 1 175 ? 2.754 -4.168 23.739 1.00 80.38 175 LYS A CA 1
ATOM 1383 C C . LYS A 1 175 ? 1.447 -3.397 23.960 1.00 80.38 175 LYS A C 1
ATOM 1385 O O . LYS A 1 175 ? 0.735 -3.699 24.906 1.00 80.38 175 LYS A O 1
ATOM 1390 N N . ASN A 1 176 ? 1.134 -2.432 23.094 1.00 82.06 176 ASN A N 1
ATOM 1391 C CA . ASN A 1 176 ? -0.010 -1.524 23.228 1.00 82.06 176 ASN A CA 1
ATOM 1392 C C . ASN A 1 176 ? -1.022 -1.724 22.090 1.00 82.06 176 ASN A C 1
ATOM 1394 O O . ASN A 1 176 ? -1.638 -0.766 21.621 1.00 82.06 176 ASN A O 1
ATOM 1398 N N . LEU A 1 177 ? -1.157 -2.961 21.603 1.00 87.94 177 LEU A N 1
ATOM 1399 C CA . LEU A 1 177 ? -2.096 -3.288 20.536 1.00 87.94 177 LEU A CA 1
ATOM 1400 C C . LEU A 1 177 ? -3.534 -3.047 21.005 1.00 87.94 177 LEU A C 1
ATOM 1402 O O . LEU A 1 177 ? -4.013 -3.671 21.952 1.00 87.94 177 LEU A O 1
ATOM 1406 N N . ASP A 1 178 ? -4.227 -2.142 20.320 1.00 90.50 178 ASP A N 1
ATOM 1407 C CA . ASP A 1 178 ? -5.623 -1.832 20.603 1.00 90.50 178 ASP A CA 1
ATOM 1408 C C . ASP A 1 178 ? -6.536 -2.778 19.823 1.00 90.50 178 ASP A C 1
ATOM 1410 O O . ASP A 1 178 ? -6.685 -2.672 18.601 1.00 90.50 178 ASP A O 1
ATOM 1414 N N . LEU A 1 179 ? -7.174 -3.696 20.549 1.00 92.06 179 LEU A N 1
ATOM 1415 C CA . LEU A 1 179 ? -8.069 -4.691 19.967 1.00 92.06 179 LEU A CA 1
ATOM 1416 C C . LEU A 1 179 ? -9.237 -4.049 19.206 1.00 92.06 179 LEU A C 1
ATOM 1418 O O . LEU A 1 179 ? -9.670 -4.601 18.199 1.00 92.06 179 LEU A O 1
ATOM 1422 N N . ARG A 1 180 ? -9.713 -2.869 19.633 1.00 93.12 180 ARG A N 1
ATOM 1423 C CA . ARG A 1 180 ? -10.810 -2.156 18.955 1.00 93.12 180 ARG A CA 1
ATOM 1424 C C . ARG A 1 180 ? -10.402 -1.761 17.541 1.00 93.12 180 ARG A C 1
A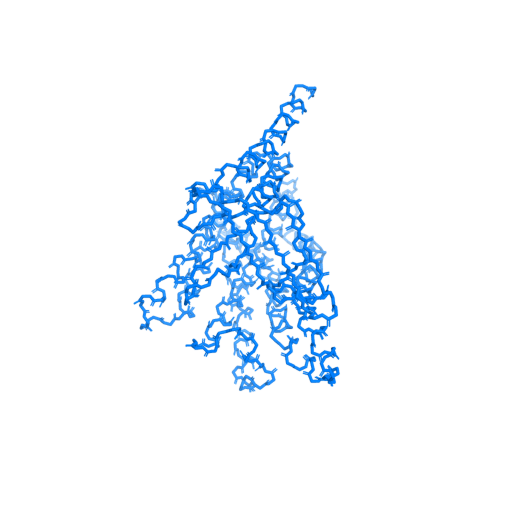TOM 1426 O O . ARG A 1 180 ? -11.179 -1.936 16.608 1.00 93.12 180 ARG A O 1
ATOM 1433 N N . LYS A 1 181 ? -9.165 -1.275 17.386 1.00 94.19 181 LYS A N 1
ATOM 1434 C CA . LYS A 1 181 ? -8.598 -0.875 16.093 1.00 94.19 181 LYS A CA 1
ATOM 1435 C C . LYS A 1 181 ? -8.377 -2.104 15.215 1.00 94.19 181 LYS A C 1
ATOM 1437 O O . LYS A 1 181 ? -8.801 -2.099 14.068 1.00 94.19 181 LYS A O 1
ATOM 1442 N N . ILE A 1 182 ? -7.782 -3.170 15.756 1.00 94.81 182 ILE A N 1
ATOM 1443 C CA . ILE A 1 182 ? -7.507 -4.404 14.997 1.00 94.81 182 ILE A CA 1
ATOM 1444 C C . ILE A 1 182 ? -8.808 -5.034 14.494 1.00 94.81 182 ILE A C 1
ATOM 1446 O O . ILE A 1 182 ? -8.968 -5.244 13.294 1.00 94.81 182 ILE A O 1
ATOM 1450 N N . VAL A 1 183 ? -9.744 -5.320 15.403 1.00 94.69 183 VAL A N 1
ATOM 1451 C CA . VAL A 1 183 ? -11.014 -5.974 15.060 1.00 94.69 183 VAL A CA 1
ATOM 1452 C C . VAL A 1 183 ? -11.838 -5.080 14.142 1.00 94.69 183 VAL A C 1
ATOM 1454 O O . VAL A 1 183 ? -12.389 -5.577 13.165 1.00 94.69 183 VAL A O 1
ATOM 1457 N N . GLY A 1 184 ? -11.868 -3.769 14.398 1.00 94.56 184 GLY A N 1
ATOM 1458 C CA . GLY A 1 184 ? -12.546 -2.817 13.527 1.00 94.56 184 GLY A CA 1
ATOM 1459 C C . GLY A 1 184 ? -12.007 -2.856 12.096 1.00 94.56 184 GLY A C 1
ATOM 1460 O O . GLY A 1 184 ? -12.788 -2.976 11.154 1.00 94.56 184 GLY A O 1
ATOM 1461 N N . THR A 1 185 ? -10.682 -2.814 11.924 1.00 95.56 185 THR A N 1
ATOM 1462 C CA . THR A 1 185 ? -10.047 -2.852 10.595 1.00 95.56 185 THR A CA 1
ATOM 1463 C C . THR A 1 185 ? -10.319 -4.162 9.888 1.00 95.56 185 THR A C 1
ATOM 1465 O O . THR A 1 185 ? -10.725 -4.147 8.731 1.00 95.56 185 THR A O 1
ATOM 1468 N N . LEU A 1 186 ? -10.171 -5.295 10.573 1.00 96.62 186 LEU A N 1
ATOM 1469 C CA . LEU A 1 186 ? -10.444 -6.594 9.963 1.00 96.62 186 LEU A CA 1
ATOM 1470 C C . LEU A 1 186 ? -11.913 -6.726 9.552 1.00 96.62 186 LEU A C 1
ATOM 1472 O O . LEU A 1 186 ? -12.185 -7.126 8.424 1.00 96.62 186 LEU A O 1
ATOM 1476 N N . LEU A 1 187 ? -12.856 -6.340 10.417 1.00 96.69 187 LEU A N 1
ATOM 1477 C CA . LEU A 1 187 ? -14.283 -6.382 10.092 1.00 96.69 187 LEU A CA 1
ATOM 1478 C C . LEU A 1 187 ? -14.618 -5.501 8.892 1.00 96.69 187 LEU A C 1
ATOM 1480 O O . LEU A 1 187 ? -15.334 -5.942 8.002 1.00 96.69 187 LEU A O 1
ATOM 1484 N N . SER A 1 188 ? -14.079 -4.286 8.845 1.00 96.00 188 SER A N 1
ATOM 1485 C CA . SER A 1 188 ? -14.322 -3.361 7.742 1.00 96.00 188 SER A CA 1
ATOM 1486 C C . SER A 1 188 ? -13.766 -3.883 6.414 1.00 96.00 188 SER A C 1
ATOM 1488 O O . SER A 1 188 ? -14.483 -3.925 5.414 1.00 96.00 188 SER A O 1
ATOM 1490 N N . VAL A 1 189 ? -12.520 -4.369 6.420 1.00 96.56 189 VAL A N 1
ATOM 1491 C CA . VAL A 1 189 ? -11.857 -4.941 5.239 1.00 96.56 189 VAL A CA 1
ATOM 1492 C C . VAL A 1 189 ? -12.604 -6.167 4.725 1.00 96.56 189 VAL A C 1
ATOM 1494 O O . VAL A 1 189 ? -12.939 -6.228 3.543 1.00 96.56 189 VAL A O 1
ATOM 1497 N N . PHE A 1 190 ? -12.898 -7.135 5.598 1.00 97.06 190 PHE A N 1
ATOM 1498 C CA . PHE A 1 190 ? -13.576 -8.360 5.182 1.00 97.06 190 PHE A CA 1
ATOM 1499 C C . PHE A 1 190 ? -15.025 -8.105 4.768 1.00 97.06 190 PHE A C 1
ATOM 1501 O O . PHE A 1 190 ? -15.482 -8.726 3.815 1.00 97.06 190 PHE A O 1
ATOM 1508 N N . LEU A 1 191 ? -15.742 -7.183 5.416 1.00 96.75 191 LEU A N 1
ATOM 1509 C CA . LEU A 1 191 ? -17.114 -6.859 5.027 1.00 96.75 191 LEU A CA 1
ATOM 1510 C C . LEU A 1 191 ? -17.162 -6.168 3.659 1.00 96.75 191 LEU A C 1
ATOM 1512 O O . LEU A 1 191 ? -17.951 -6.574 2.810 1.00 96.75 191 LEU A O 1
ATOM 1516 N N . ALA A 1 192 ? -16.285 -5.191 3.414 1.00 95.62 192 ALA A N 1
ATOM 1517 C CA . ALA A 1 192 ? -16.158 -4.555 2.103 1.00 95.62 192 ALA A CA 1
ATOM 1518 C C . ALA A 1 192 ? -15.791 -5.576 1.016 1.00 95.62 192 ALA A C 1
ATOM 1520 O O . ALA A 1 192 ? -16.422 -5.624 -0.041 1.00 95.62 192 ALA A O 1
ATOM 1521 N N . PHE A 1 193 ? -14.828 -6.452 1.313 1.00 95.50 193 PHE A N 1
ATOM 1522 C CA . PHE A 1 193 ? -14.433 -7.533 0.418 1.00 95.50 193 PHE A CA 1
ATOM 1523 C C . PHE A 1 193 ? -15.593 -8.489 0.110 1.00 95.50 193 PHE A C 1
ATOM 1525 O O . PHE A 1 193 ? -15.811 -8.821 -1.051 1.00 95.50 193 PHE A O 1
ATOM 1532 N N . ILE A 1 194 ? -16.364 -8.909 1.120 1.00 95.88 194 ILE A N 1
ATOM 1533 C CA . ILE A 1 194 ? -17.522 -9.796 0.944 1.00 95.88 194 ILE A CA 1
ATOM 1534 C C . ILE A 1 194 ? -18.594 -9.125 0.083 1.00 95.88 194 ILE A C 1
ATOM 1536 O O . ILE A 1 194 ? -19.128 -9.776 -0.811 1.00 95.88 194 ILE A O 1
ATOM 1540 N N . ILE A 1 195 ? -18.887 -7.839 0.301 1.00 94.75 195 ILE A N 1
ATOM 1541 C CA . ILE A 1 195 ? -19.854 -7.091 -0.518 1.00 94.75 195 ILE A CA 1
ATOM 1542 C C . ILE A 1 195 ? -19.431 -7.110 -1.988 1.00 94.75 195 ILE A C 1
ATOM 1544 O O . ILE A 1 195 ? -20.234 -7.459 -2.854 1.00 94.75 195 ILE A O 1
ATOM 1548 N N . CYS A 1 196 ? -18.165 -6.802 -2.273 1.00 92.62 196 CYS A N 1
ATOM 1549 C CA . CYS A 1 196 ? -17.645 -6.836 -3.636 1.00 92.62 196 CYS A CA 1
ATOM 1550 C C . CYS A 1 196 ? -17.630 -8.253 -4.218 1.00 92.62 196 CYS A C 1
ATOM 1552 O O . CYS A 1 196 ? -18.045 -8.439 -5.358 1.00 92.62 196 CYS A O 1
ATOM 1554 N N . LEU A 1 197 ? -17.226 -9.261 -3.443 1.00 93.19 197 LEU A N 1
ATOM 1555 C CA . LEU A 1 197 ? -17.220 -10.658 -3.875 1.00 93.19 197 LEU A CA 1
ATOM 1556 C C . LEU A 1 197 ? -18.629 -11.149 -4.233 1.00 93.19 197 LEU A C 1
ATOM 1558 O O . LEU A 1 197 ? -18.808 -11.817 -5.250 1.00 93.19 197 LEU A O 1
ATOM 1562 N N . VAL A 1 198 ? -19.632 -10.813 -3.417 1.00 93.50 198 VAL A N 1
ATOM 1563 C CA . VAL A 1 198 ? -21.037 -11.149 -3.678 1.00 93.50 198 VAL A CA 1
ATOM 1564 C C . VAL A 1 198 ? -21.532 -10.426 -4.925 1.00 93.50 198 VAL A C 1
ATOM 1566 O O . VAL A 1 198 ? -22.122 -11.071 -5.786 1.00 93.50 198 VAL A O 1
ATOM 1569 N N . ALA A 1 199 ? -21.254 -9.128 -5.068 1.00 89.62 199 ALA A N 1
ATOM 1570 C CA . ALA A 1 199 ? -21.635 -8.373 -6.259 1.00 89.62 199 ALA A CA 1
ATOM 1571 C C . ALA A 1 199 ? -21.030 -8.985 -7.534 1.00 89.62 199 ALA A C 1
ATOM 1573 O O . ALA A 1 199 ? -21.754 -9.243 -8.493 1.00 89.62 199 ALA A O 1
ATOM 1574 N N . MET A 1 200 ? -19.733 -9.303 -7.513 1.00 89.69 200 MET A N 1
ATOM 1575 C CA . MET A 1 200 ? -19.029 -9.964 -8.615 1.00 89.69 200 MET A CA 1
ATOM 1576 C C . MET A 1 200 ? -19.646 -11.324 -8.965 1.00 89.69 200 MET A C 1
ATOM 1578 O O . MET A 1 200 ? -19.926 -11.590 -10.131 1.00 89.69 200 MET A O 1
ATOM 1582 N N . ASN A 1 201 ? -19.926 -12.163 -7.959 1.00 89.88 201 ASN A N 1
ATOM 1583 C CA . ASN A 1 201 ? -20.569 -13.463 -8.169 1.00 89.88 201 ASN A CA 1
ATOM 1584 C C . ASN A 1 201 ? -21.967 -13.320 -8.798 1.00 89.88 201 ASN A C 1
ATOM 1586 O O . ASN A 1 201 ? -22.294 -14.065 -9.716 1.00 89.88 201 ASN A O 1
ATOM 1590 N N . GLN A 1 202 ? -22.777 -12.363 -8.331 1.00 88.50 202 GLN A N 1
ATOM 1591 C CA . GLN A 1 202 ? -24.142 -12.141 -8.831 1.00 88.50 202 GLN A CA 1
ATOM 1592 C C . GLN A 1 202 ? -24.164 -11.588 -10.257 1.00 88.50 202 GLN A C 1
ATOM 1594 O O . GLN A 1 202 ? -25.050 -11.919 -11.040 1.00 88.50 202 GLN A O 1
ATOM 1599 N N . LEU A 1 203 ? -23.179 -10.761 -10.600 1.00 85.06 203 LEU A N 1
ATOM 1600 C CA . LEU A 1 203 ? -22.996 -10.239 -11.950 1.00 85.06 203 LEU A CA 1
ATOM 1601 C C . LEU A 1 203 ? -22.313 -11.255 -12.877 1.00 85.06 203 LEU A C 1
ATOM 1603 O O . LEU A 1 203 ? -22.203 -10.985 -14.067 1.00 85.06 203 LEU A O 1
ATOM 1607 N N . GLY A 1 204 ? -21.857 -12.409 -12.372 1.00 80.94 204 GLY A N 1
ATOM 1608 C CA . GLY A 1 204 ? -21.101 -13.394 -13.151 1.00 80.94 204 GLY A CA 1
ATOM 1609 C C . GLY A 1 204 ? -19.785 -12.836 -13.695 1.00 80.94 204 GLY A C 1
ATOM 1610 O O . GLY A 1 204 ? -19.384 -13.192 -14.796 1.00 80.94 204 GLY A O 1
ATOM 1611 N N . ASP A 1 205 ? -19.174 -11.900 -12.963 1.00 82.06 205 ASP A N 1
ATOM 1612 C CA . ASP A 1 205 ? -18.034 -11.083 -13.391 1.00 82.06 205 ASP A CA 1
ATOM 1613 C C . ASP A 1 205 ? -18.265 -10.304 -14.718 1.00 82.06 205 ASP A C 1
ATOM 1615 O O . ASP A 1 205 ? -17.321 -9.782 -15.311 1.00 82.06 205 ASP A O 1
ATOM 1619 N N . ASN A 1 206 ? -19.519 -10.173 -15.181 1.00 74.19 206 ASN A N 1
ATOM 1620 C CA . ASN A 1 206 ? -19.841 -9.451 -16.411 1.00 74.19 206 ASN A CA 1
ATOM 1621 C C . ASN A 1 206 ? -19.472 -7.968 -16.293 1.00 74.19 206 ASN A C 1
ATOM 1623 O O . ASN A 1 206 ? -19.837 -7.290 -15.331 1.00 74.19 206 ASN A O 1
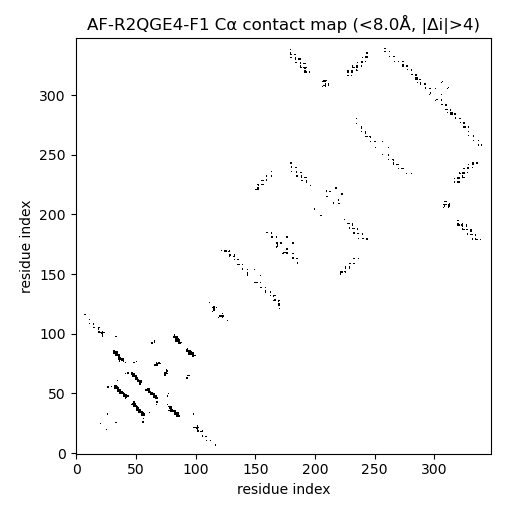ATOM 1627 N N . GLY A 1 207 ? -18.783 -7.457 -17.314 1.00 71.25 207 GLY A N 1
ATOM 1628 C CA . GLY A 1 207 ? -18.289 -6.080 -17.351 1.00 71.25 207 GLY A CA 1
ATOM 1629 C C . GLY A 1 207 ? -16.934 -5.878 -16.672 1.00 71.25 207 GLY A C 1
ATOM 1630 O O . GLY A 1 207 ? -16.471 -4.743 -16.630 1.00 71.25 207 GLY A O 1
ATOM 1631 N N . ILE A 1 208 ? -16.295 -6.943 -16.171 1.00 75.12 208 ILE A N 1
ATOM 1632 C CA . ILE A 1 208 ? -14.921 -6.915 -15.663 1.00 75.12 208 ILE A CA 1
ATOM 1633 C C . ILE A 1 208 ? -13.997 -7.524 -16.717 1.00 75.12 208 ILE A C 1
ATOM 1635 O O . ILE A 1 208 ? -14.080 -8.715 -17.011 1.00 75.12 208 ILE A O 1
ATOM 1639 N N . TRP A 1 209 ? -13.097 -6.708 -17.257 1.00 73.75 209 TRP A N 1
ATOM 1640 C CA . TRP A 1 209 ? -12.174 -7.121 -18.314 1.00 73.75 209 TRP A CA 1
ATOM 1641 C C . TRP A 1 209 ? -10.835 -7.528 -17.703 1.00 73.75 209 TRP A C 1
ATOM 1643 O O . TRP A 1 209 ? -9.953 -6.706 -17.464 1.00 73.75 209 TRP A O 1
ATOM 1653 N N . PHE A 1 210 ? -10.690 -8.812 -17.376 1.00 74.06 210 PHE A N 1
ATOM 1654 C CA . PHE A 1 210 ? -9.473 -9.336 -16.746 1.00 74.06 210 PHE A CA 1
ATOM 1655 C C . PHE A 1 210 ? -8.282 -9.439 -17.706 1.00 74.06 210 PHE A C 1
ATOM 1657 O O . PHE A 1 210 ? -7.149 -9.596 -17.250 1.00 74.06 210 PHE A O 1
ATOM 1664 N N . GLU A 1 211 ? -8.528 -9.331 -19.009 1.00 62.31 211 GLU A N 1
ATOM 1665 C CA . GLU A 1 211 ? -7.541 -9.351 -20.089 1.00 62.31 211 GLU A CA 1
ATOM 1666 C C . GLU A 1 211 ? -6.495 -8.237 -19.953 1.00 62.31 211 GLU A C 1
ATOM 1668 O O . GLU A 1 211 ? -5.381 -8.367 -20.455 1.00 62.31 211 GLU A O 1
ATOM 1673 N N . GLU A 1 212 ? -6.814 -7.167 -19.224 1.00 60.72 212 GLU A N 1
ATOM 1674 C CA . GLU A 1 212 ? -5.873 -6.083 -18.939 1.00 60.72 212 GLU A CA 1
ATOM 1675 C C . GLU A 1 212 ? -4.854 -6.396 -17.853 1.00 60.72 212 GLU A C 1
ATOM 1677 O O . GLU A 1 212 ? -3.825 -5.722 -17.740 1.00 60.72 212 GLU A O 1
ATOM 1682 N N . MET A 1 213 ? -5.121 -7.400 -17.016 1.00 66.88 213 MET A N 1
ATOM 1683 C CA . MET A 1 213 ? -4.101 -7.864 -16.092 1.00 66.88 213 MET A CA 1
ATOM 1684 C C . MET A 1 213 ? -2.978 -8.432 -16.956 1.00 66.88 213 MET A C 1
ATOM 1686 O O . MET A 1 213 ? -3.163 -9.465 -17.592 1.00 66.88 213 MET A O 1
ATOM 1690 N N . GLN A 1 214 ? -1.823 -7.755 -16.974 1.00 58.19 214 GLN A N 1
ATOM 1691 C CA . GLN A 1 214 ? -0.732 -7.954 -17.944 1.00 58.19 214 GLN A CA 1
ATOM 1692 C C . GLN A 1 214 ? -0.177 -9.393 -18.060 1.00 58.19 214 GLN A C 1
ATOM 1694 O O . GLN A 1 214 ? 0.709 -9.636 -18.872 1.00 58.19 214 GLN A O 1
ATOM 1699 N N . PHE A 1 215 ? -0.689 -10.374 -17.307 1.00 51.72 215 PHE A N 1
ATOM 1700 C CA . PHE A 1 215 ? -0.268 -11.772 -17.347 1.00 51.72 215 PHE A CA 1
ATOM 1701 C C . PHE A 1 215 ? -1.458 -12.732 -17.112 1.00 51.72 215 PHE A C 1
ATOM 1703 O O . PHE A 1 215 ? -1.709 -13.185 -15.995 1.00 51.72 215 PHE A O 1
ATOM 1710 N N . VAL A 1 216 ? -2.158 -13.089 -18.197 1.00 52.78 216 VAL A N 1
ATOM 1711 C CA . VAL A 1 216 ? -3.369 -13.951 -18.260 1.00 52.78 216 VAL A CA 1
ATOM 1712 C C . VAL A 1 216 ? -3.136 -15.410 -17.795 1.00 52.78 216 VAL A C 1
ATOM 1714 O O . VAL A 1 216 ? -4.065 -16.200 -17.662 1.00 52.78 216 VAL A O 1
ATOM 1717 N N . THR A 1 217 ? -1.898 -15.809 -17.486 1.00 57.41 217 THR A N 1
ATOM 1718 C CA . THR A 1 217 ? -1.520 -17.210 -17.195 1.00 57.41 217 THR A CA 1
ATOM 1719 C C . THR A 1 217 ? -1.785 -17.675 -15.755 1.00 57.41 217 THR A C 1
ATOM 1721 O O . THR A 1 217 ? -1.462 -18.810 -15.392 1.00 57.41 217 THR A O 1
ATOM 1724 N N . ARG A 1 218 ? -2.365 -16.822 -14.904 1.00 61.84 218 ARG A N 1
ATOM 1725 C CA . ARG A 1 218 ? -2.738 -17.134 -13.513 1.00 61.84 218 ARG A CA 1
ATOM 1726 C C . ARG A 1 218 ? -4.253 -17.073 -13.344 1.00 61.84 218 ARG A C 1
ATOM 1728 O O . ARG A 1 218 ? -4.910 -16.451 -14.171 1.00 61.84 218 ARG A O 1
ATOM 1735 N N . PRO A 1 219 ? -4.826 -17.675 -12.282 1.00 71.94 219 PRO A N 1
ATOM 1736 C CA . PRO A 1 219 ? -6.228 -17.454 -11.935 1.00 71.94 219 PRO A CA 1
ATOM 1737 C C . PRO A 1 219 ? -6.450 -15.965 -11.616 1.00 71.94 219 PRO A C 1
ATOM 1739 O O . PRO A 1 219 ? -6.370 -15.547 -10.458 1.00 71.94 219 PRO A O 1
ATOM 1742 N N . TYR A 1 220 ? -6.699 -15.176 -12.663 1.00 78.62 220 TYR A N 1
ATOM 1743 C CA . TYR A 1 220 ? -6.780 -13.713 -12.698 1.00 78.62 220 TYR A CA 1
ATOM 1744 C C . TYR A 1 220 ? -7.726 -13.186 -11.624 1.00 78.62 220 TYR A C 1
ATOM 1746 O O . TYR A 1 220 ? -7.393 -12.278 -10.867 1.00 78.62 220 TYR A O 1
ATOM 1754 N N . ARG A 1 221 ? -8.853 -13.877 -11.453 1.00 84.12 221 ARG A N 1
ATOM 1755 C CA . ARG A 1 221 ? -9.864 -13.577 -10.449 1.00 84.12 221 ARG A CA 1
ATOM 1756 C C . ARG A 1 221 ? -9.305 -13.632 -9.031 1.00 84.12 221 ARG A C 1
ATOM 1758 O O . ARG A 1 221 ? -9.538 -12.731 -8.239 1.00 84.12 221 ARG A O 1
ATOM 1765 N N . SER A 1 222 ? -8.522 -14.660 -8.704 1.00 84.69 222 SER A N 1
ATOM 1766 C CA . SER A 1 222 ? -7.930 -14.799 -7.366 1.00 84.69 222 SER A CA 1
ATOM 1767 C C . SER A 1 222 ? -6.856 -13.745 -7.085 1.00 84.69 222 SER A C 1
ATOM 1769 O O . SER A 1 222 ? -6.745 -13.276 -5.954 1.00 84.69 222 SER A O 1
ATOM 1771 N N . VAL A 1 223 ? -6.106 -13.337 -8.116 1.00 86.00 223 VAL A N 1
ATOM 1772 C CA . VAL A 1 223 ? -5.112 -12.258 -8.026 1.00 86.00 223 VAL A CA 1
ATOM 1773 C C . VAL A 1 223 ? -5.816 -10.926 -7.799 1.00 86.00 223 VAL A C 1
ATOM 1775 O O . VAL A 1 223 ? -5.432 -10.169 -6.910 1.00 86.00 223 VAL A O 1
ATOM 1778 N N . PHE A 1 224 ? -6.890 -10.672 -8.547 1.00 87.94 224 PHE A N 1
ATOM 1779 C CA . PHE A 1 224 ? -7.697 -9.470 -8.405 1.00 87.94 224 PHE A CA 1
ATOM 1780 C C . PHE A 1 224 ? -8.326 -9.368 -7.011 1.00 87.94 224 PHE A C 1
ATOM 1782 O O . PHE A 1 224 ? -8.142 -8.360 -6.334 1.00 87.94 224 PHE A O 1
ATOM 1789 N N . LEU A 1 225 ? -8.976 -10.437 -6.538 1.00 90.06 225 LEU A N 1
ATOM 1790 C CA . LEU A 1 225 ? -9.557 -10.504 -5.193 1.00 90.06 225 LEU A CA 1
ATOM 1791 C C . LEU A 1 225 ? -8.496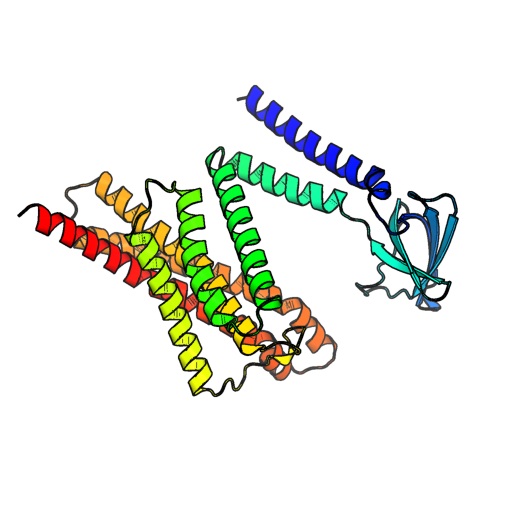 -10.320 -4.091 1.00 90.06 225 LEU A C 1
ATOM 1793 O O . LEU A 1 225 ? -8.750 -9.639 -3.100 1.00 90.06 225 LEU A O 1
ATOM 1797 N N . GLY A 1 226 ? -7.291 -10.870 -4.272 1.00 90.31 226 GLY A N 1
ATOM 1798 C CA . GLY A 1 226 ? -6.158 -10.611 -3.380 1.00 90.31 226 GLY A CA 1
ATOM 1799 C C . GLY A 1 226 ? -5.753 -9.133 -3.351 1.00 90.31 226 GLY A C 1
ATOM 1800 O O . GLY A 1 226 ? -5.534 -8.571 -2.281 1.00 90.31 226 GLY A O 1
ATOM 1801 N N . GLY A 1 227 ? -5.725 -8.483 -4.517 1.00 89.75 227 GLY A N 1
ATOM 1802 C CA . GLY A 1 227 ? -5.490 -7.044 -4.636 1.00 89.75 227 GLY A CA 1
ATOM 1803 C C . GLY A 1 227 ? -6.566 -6.192 -3.955 1.00 89.75 227 GLY A C 1
ATOM 1804 O O . GLY A 1 227 ? -6.227 -5.183 -3.337 1.00 89.75 227 GLY A O 1
ATOM 1805 N N . LEU A 1 228 ? -7.839 -6.614 -3.998 1.00 92.25 228 LEU A N 1
ATOM 1806 C CA . LEU A 1 228 ? -8.933 -5.935 -3.288 1.00 92.25 228 LEU A CA 1
ATOM 1807 C C . LEU A 1 228 ? -8.709 -5.921 -1.773 1.00 92.25 228 LEU A C 1
ATOM 1809 O O . LEU A 1 228 ? -8.897 -4.882 -1.144 1.00 92.25 228 LEU A O 1
ATOM 1813 N N . LEU A 1 229 ? -8.262 -7.041 -1.194 1.00 94.31 229 LEU A N 1
ATOM 1814 C CA . LEU A 1 229 ? -7.934 -7.112 0.233 1.00 94.31 229 LEU A CA 1
ATOM 1815 C C . LEU A 1 229 ? -6.821 -6.122 0.600 1.00 94.31 229 LEU A C 1
ATOM 1817 O O . LEU A 1 229 ? -6.971 -5.365 1.555 1.00 94.31 229 LEU A O 1
ATOM 1821 N N . ILE A 1 230 ? -5.739 -6.069 -0.186 1.00 91.50 230 ILE A N 1
ATOM 1822 C CA . ILE A 1 230 ? -4.613 -5.150 0.057 1.00 91.50 230 ILE A CA 1
ATOM 1823 C C . ILE A 1 230 ? -5.071 -3.687 -0.009 1.00 91.50 230 ILE A C 1
ATOM 1825 O O . ILE A 1 230 ? -4.761 -2.906 0.892 1.00 91.50 230 ILE A O 1
ATOM 1829 N N . GLY A 1 231 ? -5.839 -3.323 -1.042 1.00 89.25 231 GLY A N 1
ATOM 1830 C CA . GLY A 1 231 ? -6.384 -1.971 -1.186 1.00 89.25 231 GLY A CA 1
ATOM 1831 C C . GLY A 1 231 ? -7.303 -1.585 -0.024 1.00 89.25 231 GLY A C 1
ATOM 1832 O O . GLY A 1 231 ? -7.193 -0.488 0.524 1.00 89.25 231 GLY A O 1
ATOM 1833 N N . ALA A 1 232 ? -8.156 -2.514 0.416 1.00 92.25 232 ALA A N 1
ATOM 1834 C CA . ALA A 1 232 ? -9.071 -2.295 1.531 1.00 92.25 232 ALA A CA 1
ATOM 1835 C C . ALA A 1 232 ? -8.348 -2.102 2.877 1.00 92.25 232 ALA A C 1
ATOM 1837 O O . ALA A 1 232 ? -8.819 -1.309 3.695 1.00 92.25 232 ALA A O 1
ATOM 1838 N N . ILE A 1 233 ? -7.207 -2.769 3.118 1.00 93.19 233 ILE A N 1
ATOM 1839 C CA . ILE A 1 233 ? -6.409 -2.581 4.348 1.00 93.19 233 ILE A CA 1
ATOM 1840 C C . ILE A 1 233 ? -5.986 -1.123 4.493 1.00 93.19 233 ILE A C 1
ATOM 1842 O O . ILE A 1 233 ? -6.244 -0.524 5.537 1.00 93.19 233 ILE A O 1
ATOM 1846 N N . GLY A 1 234 ? -5.355 -0.559 3.456 1.00 85.75 234 GLY A N 1
ATOM 1847 C CA . GLY A 1 234 ? -4.882 0.827 3.482 1.00 85.75 234 GLY A CA 1
ATOM 1848 C C . GLY A 1 234 ? -6.037 1.811 3.654 1.00 85.75 234 GLY A C 1
ATOM 1849 O O . GLY A 1 234 ? -5.978 2.696 4.500 1.00 85.75 234 GLY A O 1
ATOM 1850 N N . ALA A 1 235 ? -7.130 1.586 2.924 1.00 87.12 235 ALA A N 1
ATOM 1851 C CA . ALA A 1 235 ? -8.308 2.442 2.968 1.00 87.12 235 ALA A CA 1
ATOM 1852 C C . ALA A 1 235 ? -9.010 2.429 4.344 1.00 87.12 235 ALA A C 1
ATOM 1854 O O . ALA A 1 235 ? -9.452 3.466 4.836 1.00 87.12 235 ALA A O 1
ATOM 1855 N N . SER A 1 236 ? -9.105 1.265 4.997 1.00 92.50 236 SER A N 1
ATOM 1856 C CA . SER A 1 236 ? -9.819 1.142 6.270 1.00 92.50 236 SER A CA 1
ATOM 1857 C C . SER A 1 236 ? -8.959 1.440 7.497 1.00 92.50 236 SER A C 1
ATOM 1859 O O . SER A 1 236 ? -9.492 1.949 8.484 1.00 92.50 236 SER A O 1
ATOM 1861 N N . MET A 1 237 ? -7.679 1.059 7.503 1.00 92.38 237 MET A N 1
ATOM 1862 C CA . MET A 1 237 ? -6.854 1.122 8.714 1.00 92.38 237 MET A CA 1
ATOM 1863 C C . MET A 1 237 ? -6.696 2.558 9.206 1.00 92.38 237 MET A C 1
ATOM 1865 O O . MET A 1 237 ? -6.938 2.826 10.385 1.00 92.38 237 MET A O 1
ATOM 1869 N N . ASP A 1 238 ? -6.344 3.471 8.305 1.00 89.06 238 ASP A N 1
ATOM 1870 C CA . ASP A 1 238 ? -6.070 4.864 8.651 1.00 89.06 238 ASP A CA 1
ATOM 1871 C C . ASP A 1 238 ? -7.317 5.554 9.213 1.00 89.06 238 ASP A C 1
ATOM 1873 O O . ASP A 1 238 ? -7.231 6.276 10.213 1.00 89.06 238 ASP A O 1
ATOM 1877 N N . ASN A 1 239 ? -8.501 5.256 8.663 1.00 92.00 239 ASN A N 1
ATOM 1878 C CA . ASN A 1 239 ? -9.750 5.832 9.154 1.00 92.00 239 ASN A CA 1
ATOM 1879 C C . ASN A 1 239 ? -10.117 5.332 10.555 1.00 92.00 239 ASN A C 1
ATOM 1881 O O . ASN A 1 239 ? -10.401 6.131 11.446 1.00 92.00 239 ASN A O 1
ATOM 1885 N N . ILE A 1 240 ? -10.066 4.018 10.794 1.00 94.25 240 ILE A N 1
ATOM 1886 C CA . ILE A 1 240 ? -10.432 3.437 12.099 1.00 94.25 240 ILE A CA 1
ATOM 1887 C C . ILE A 1 240 ? -9.481 3.897 13.187 1.00 94.25 240 ILE A C 1
ATOM 1889 O O . ILE A 1 240 ? -9.907 4.255 14.288 1.00 94.25 240 ILE A O 1
ATOM 1893 N N . VAL A 1 241 ? -8.185 3.892 12.883 1.00 92.25 241 VAL A N 1
ATOM 1894 C CA . VAL A 1 241 ? -7.164 4.334 13.823 1.00 92.25 241 VAL A CA 1
ATOM 1895 C C . VAL A 1 241 ? -7.357 5.806 14.160 1.00 92.25 241 VAL A C 1
ATOM 1897 O O . VAL A 1 241 ? -7.281 6.147 15.342 1.00 92.25 241 VAL A O 1
ATOM 1900 N N . THR A 1 242 ? -7.656 6.653 13.174 1.00 92.38 242 THR A N 1
ATOM 1901 C CA . THR A 1 242 ? -7.933 8.077 13.396 1.00 92.38 242 THR A CA 1
ATOM 1902 C C . THR A 1 242 ? -9.160 8.263 14.283 1.00 92.38 242 THR A C 1
ATOM 1904 O O . THR A 1 242 ? -9.040 8.855 15.351 1.00 92.38 242 THR A O 1
ATOM 1907 N N . ILE A 1 243 ? -10.303 7.665 13.928 1.00 93.81 243 ILE A N 1
ATOM 1908 C CA . ILE A 1 243 ? -11.559 7.806 14.683 1.00 93.81 243 ILE A CA 1
ATOM 1909 C C . ILE A 1 243 ? -11.389 7.344 16.135 1.00 93.81 243 ILE A C 1
ATOM 1911 O O . ILE A 1 243 ? -11.692 8.094 17.063 1.00 93.81 243 ILE A O 1
ATOM 1915 N N . ILE A 1 244 ? -10.876 6.129 16.359 1.00 94.12 244 ILE A N 1
ATOM 1916 C CA . ILE A 1 244 ? -10.743 5.577 17.716 1.00 94.12 244 ILE A CA 1
ATOM 1917 C C . ILE A 1 244 ? -9.725 6.379 18.531 1.00 94.12 244 ILE A C 1
ATOM 1919 O O . ILE A 1 244 ? -9.986 6.681 19.692 1.00 94.12 244 ILE A O 1
ATOM 1923 N N . SER A 1 245 ? -8.587 6.761 17.940 1.00 92.75 245 SER A N 1
ATOM 1924 C CA . SER A 1 245 ? -7.564 7.524 18.670 1.00 92.75 245 SER A CA 1
ATOM 1925 C C . SER A 1 245 ? -8.041 8.933 19.020 1.00 92.75 245 SER A C 1
ATOM 1927 O O . SER A 1 245 ? -7.761 9.404 20.120 1.00 92.75 245 SER A O 1
ATOM 1929 N N . SER A 1 246 ? -8.789 9.593 18.133 1.00 93.62 246 SER A N 1
ATOM 1930 C CA . SER A 1 246 ? -9.387 10.897 18.423 1.00 93.62 246 SER A CA 1
ATOM 1931 C C . SER A 1 246 ? -10.443 10.804 19.522 1.00 93.62 246 SER A C 1
ATOM 1933 O O . SER A 1 246 ? -10.468 11.648 20.414 1.00 93.62 246 SER A O 1
ATOM 1935 N N . LEU A 1 247 ? -11.279 9.762 19.513 1.00 93.62 247 LEU A N 1
ATOM 1936 C CA . LEU A 1 247 ? -12.252 9.527 20.582 1.00 93.62 247 LEU A CA 1
ATOM 1937 C C . LEU A 1 247 ? -11.582 9.251 21.930 1.00 93.62 247 LEU A C 1
ATOM 1939 O O . LEU A 1 247 ? -12.012 9.808 22.940 1.00 93.62 247 LEU A O 1
ATOM 1943 N N . ASP A 1 248 ? -10.517 8.447 21.947 1.00 92.12 248 ASP A N 1
ATOM 1944 C CA . ASP A 1 248 ? -9.720 8.209 23.154 1.00 92.12 248 ASP A CA 1
ATOM 1945 C C . ASP A 1 248 ? -9.100 9.512 23.682 1.00 92.12 248 ASP A C 1
ATOM 1947 O O . ASP A 1 248 ? -9.097 9.748 24.889 1.00 92.12 248 ASP A O 1
ATOM 1951 N N . GLU A 1 249 ? -8.602 10.383 22.798 1.00 93.25 249 GLU A N 1
ATOM 1952 C CA . GLU A 1 249 ? -8.033 11.674 23.194 1.00 93.25 249 GLU A CA 1
ATOM 1953 C C . GLU A 1 249 ? -9.098 12.623 23.765 1.00 93.25 249 GLU A C 1
ATOM 1955 O O . GLU A 1 249 ? -8.866 13.260 24.798 1.00 93.25 249 GLU A O 1
ATOM 1960 N N . ILE A 1 250 ? -10.276 12.698 23.137 1.00 92.88 250 ILE A N 1
ATOM 1961 C CA . ILE A 1 250 ? -11.403 13.500 23.635 1.00 92.88 250 ILE A CA 1
ATOM 1962 C C . ILE A 1 250 ? -11.842 12.986 25.011 1.00 92.88 250 ILE A C 1
ATOM 1964 O O . ILE A 1 250 ? -12.010 13.778 25.941 1.00 92.88 250 ILE A O 1
ATOM 1968 N N . GLN A 1 251 ? -11.978 11.666 25.165 1.00 90.50 251 GLN A N 1
ATOM 1969 C CA . GLN A 1 251 ? -12.363 11.052 26.431 1.00 90.50 251 GLN A CA 1
ATOM 1970 C C . GLN A 1 251 ? -11.323 11.311 27.528 1.00 90.50 251 GLN A C 1
ATOM 1972 O O . GLN A 1 251 ? -11.703 11.636 28.651 1.00 90.50 251 GLN A O 1
ATOM 1977 N N . ALA A 1 252 ? -10.028 11.213 27.211 1.00 89.50 252 ALA A N 1
ATOM 1978 C CA . ALA A 1 252 ? -8.945 11.453 28.164 1.00 89.50 252 ALA A CA 1
ATOM 1979 C C . ALA A 1 252 ? -8.879 12.914 28.643 1.00 89.50 252 ALA A C 1
ATOM 1981 O O . ALA A 1 252 ? -8.496 13.170 29.785 1.00 89.50 252 ALA A O 1
ATOM 1982 N N . LYS A 1 253 ? -9.252 13.880 27.791 1.00 92.69 253 LYS A N 1
ATOM 1983 C CA . LYS A 1 253 ? -9.303 15.305 28.164 1.00 92.69 253 LYS A CA 1
ATOM 1984 C C . LYS A 1 253 ? -10.576 15.679 28.917 1.00 92.69 253 LYS A C 1
ATOM 1986 O O . LYS A 1 253 ? -10.530 16.582 29.749 1.00 92.69 253 LYS A O 1
ATOM 1991 N N . ASN A 1 254 ? -11.701 15.016 28.645 1.00 88.94 254 ASN A N 1
ATOM 1992 C CA . ASN A 1 254 ? -12.964 15.300 29.319 1.00 88.94 254 ASN A CA 1
ATOM 1993 C C . ASN A 1 254 ? -13.742 14.023 29.677 1.00 88.94 254 ASN A C 1
ATOM 1995 O O . ASN A 1 254 ? -14.624 13.566 28.948 1.00 88.94 254 ASN A O 1
ATOM 1999 N N . HIS A 1 255 ? -13.463 13.500 30.872 1.00 83.31 255 HIS A N 1
ATOM 2000 C CA . HIS A 1 255 ? -14.106 12.298 31.407 1.00 83.31 255 HIS A CA 1
ATOM 2001 C C . HIS A 1 255 ? -15.599 12.465 31.749 1.00 83.31 255 HIS A C 1
ATOM 2003 O O . HIS A 1 255 ? -16.263 11.466 32.021 1.00 83.31 255 HIS A O 1
ATOM 2009 N N . GLN A 1 256 ? -16.138 13.692 31.763 1.00 84.12 256 GLN A N 1
ATOM 2010 C CA . GLN A 1 256 ? -17.552 13.951 32.076 1.00 84.12 256 GLN A CA 1
ATOM 2011 C C . GLN A 1 256 ? -18.473 13.786 30.859 1.00 84.12 256 GLN A C 1
ATOM 2013 O O . GLN A 1 256 ? -19.696 13.789 31.007 1.00 84.12 256 GLN A O 1
ATOM 2018 N N . LEU A 1 257 ? -17.909 13.639 29.656 1.00 83.88 257 LEU A N 1
ATOM 2019 C CA . LEU A 1 257 ? -18.696 13.488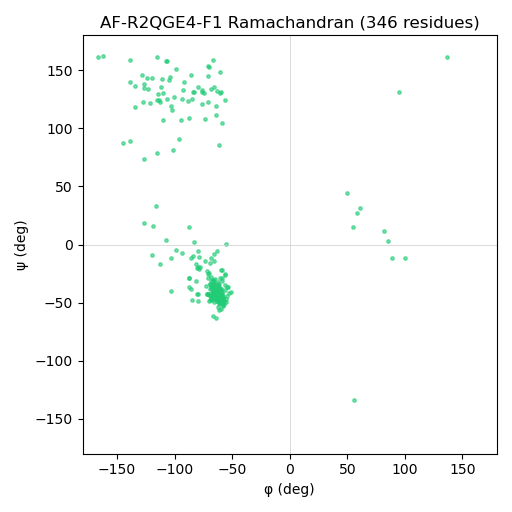 28.438 1.00 83.88 257 LEU A CA 1
ATOM 2020 C C . LEU A 1 257 ? -19.481 12.175 28.437 1.00 83.88 257 LEU A C 1
ATOM 2022 O O . LEU A 1 257 ? -18.968 11.092 28.728 1.00 83.88 257 LEU A O 1
ATOM 2026 N N . SER A 1 258 ? -20.748 12.270 28.042 1.00 87.19 258 SER A N 1
ATOM 2027 C CA . SER A 1 258 ? -21.569 11.088 27.797 1.00 87.19 258 SER A CA 1
ATOM 2028 C C . SER A 1 258 ? -21.094 10.343 26.544 1.00 87.19 258 SER A C 1
ATOM 2030 O O . SER A 1 258 ? -20.600 10.943 25.588 1.00 87.19 258 SER A O 1
ATOM 2032 N N . VAL A 1 259 ? -21.322 9.025 26.493 1.00 85.25 259 VAL A N 1
ATOM 2033 C CA . VAL A 1 259 ? -21.006 8.200 25.308 1.00 85.25 259 VAL A CA 1
ATOM 2034 C C . VAL A 1 259 ? -21.706 8.742 24.058 1.00 85.25 259 VAL A C 1
ATOM 2036 O O . VAL A 1 259 ? -21.126 8.739 22.980 1.00 85.25 259 VAL A O 1
ATOM 2039 N N . LYS A 1 260 ? -22.923 9.283 24.198 1.00 87.88 260 LYS A N 1
ATOM 2040 C CA . LYS A 1 260 ? -23.675 9.885 23.088 1.00 87.88 260 LYS A CA 1
ATOM 2041 C C . LYS A 1 260 ? -22.971 11.119 22.510 1.00 87.88 260 LYS A C 1
ATOM 2043 O O . LYS A 1 260 ? -22.942 11.276 21.294 1.00 87.88 260 LYS A O 1
ATOM 2048 N N . GLN A 1 261 ? -22.389 11.964 23.363 1.00 89.12 261 GLN A N 1
ATOM 2049 C CA . GLN A 1 261 ? -21.606 13.124 22.924 1.00 89.12 261 GLN A CA 1
ATOM 2050 C C . GLN A 1 261 ? -20.308 12.691 22.238 1.00 89.12 261 GLN A C 1
ATOM 2052 O O . GLN A 1 261 ? -20.003 13.203 21.167 1.00 89.12 261 GLN A O 1
ATOM 2057 N N . LEU A 1 262 ? -19.600 11.697 22.790 1.00 89.62 262 LEU A N 1
ATOM 2058 C CA . LEU A 1 262 ? -18.396 11.139 22.160 1.00 89.62 262 LEU A CA 1
ATOM 2059 C C . LEU A 1 262 ? -18.702 10.570 20.773 1.00 89.62 262 LEU A C 1
ATOM 2061 O O . LEU A 1 262 ? -18.026 10.905 19.809 1.00 89.62 262 LEU A O 1
ATOM 2065 N N . VAL A 1 263 ? -19.762 9.769 20.644 1.00 89.75 263 VAL A N 1
ATOM 2066 C CA . VAL A 1 263 ? -20.182 9.206 19.353 1.00 89.75 263 VAL A CA 1
ATOM 2067 C C . VAL A 1 263 ? -20.539 10.308 18.361 1.00 89.75 263 VAL A C 1
ATOM 2069 O O . VAL A 1 263 ? -20.183 10.191 17.193 1.00 89.75 263 VAL A O 1
ATOM 2072 N N . ARG A 1 264 ? -21.189 11.390 18.807 1.00 91.56 264 ARG A N 1
ATOM 2073 C CA . ARG A 1 264 ? -21.503 12.520 17.927 1.00 91.56 264 ARG A CA 1
ATOM 2074 C C . ARG A 1 264 ? -20.240 13.197 17.395 1.00 91.56 264 ARG A C 1
ATOM 2076 O O . ARG A 1 264 ? -20.131 13.381 16.189 1.00 91.56 264 ARG A O 1
ATOM 2083 N N . SER A 1 265 ? -19.270 13.483 18.262 1.00 91.00 265 SER A N 1
ATOM 2084 C CA . SER A 1 265 ? -17.976 14.026 17.833 1.00 91.00 265 SER A CA 1
ATOM 2085 C C . SER A 1 265 ? -17.224 13.055 16.919 1.00 91.00 265 SER A C 1
ATOM 2087 O O . SER A 1 265 ? -16.630 13.468 15.930 1.00 91.00 265 SER A O 1
ATOM 2089 N N . GLY A 1 266 ? -17.292 11.751 17.199 1.00 90.50 266 GLY A N 1
ATOM 2090 C CA . GLY A 1 266 ? -16.713 10.719 16.343 1.00 90.50 266 GLY A CA 1
ATOM 2091 C C . GLY A 1 266 ? -17.347 10.662 14.954 1.00 90.50 266 GLY A C 1
ATOM 2092 O O . GLY A 1 266 ? -16.631 10.452 13.985 1.00 90.50 266 GLY A O 1
ATOM 2093 N N . GLN A 1 267 ? -18.662 10.876 14.841 1.00 91.12 267 GLN A N 1
ATOM 2094 C CA . GLN A 1 267 ? -19.358 10.956 13.551 1.00 91.12 267 GLN A CA 1
ATOM 2095 C C . GLN A 1 267 ? -18.897 12.157 12.726 1.00 91.12 267 GLN A C 1
ATOM 2097 O O . GLN A 1 267 ? -18.684 12.005 11.529 1.00 91.12 267 GLN A O 1
ATOM 2102 N N . GLU A 1 268 ? -18.732 13.321 13.355 1.00 91.31 268 GLU A N 1
ATOM 2103 C CA . GLU A 1 268 ? -18.264 14.540 12.682 1.00 91.31 268 GLU A CA 1
ATOM 2104 C C . GLU A 1 268 ? -16.829 14.358 12.166 1.00 91.31 268 GLU A C 1
ATOM 2106 O O . GLU A 1 268 ? -16.575 14.549 10.981 1.00 91.31 268 GLU A O 1
ATOM 2111 N N . ILE A 1 269 ? -15.924 13.839 13.007 1.00 92.44 269 ILE A N 1
ATOM 2112 C CA . ILE A 1 269 ? -14.549 13.508 12.594 1.00 92.44 269 ILE A CA 1
ATOM 2113 C C . ILE A 1 269 ? -14.554 12.493 11.450 1.00 92.44 269 ILE A C 1
ATOM 2115 O O . ILE A 1 269 ? -13.838 12.657 10.467 1.00 92.44 269 ILE A O 1
ATOM 2119 N N . ALA A 1 270 ? -15.366 11.443 11.571 1.00 89.19 270 ALA A N 1
ATOM 2120 C CA . ALA A 1 270 ? -15.423 10.381 10.583 1.00 89.19 270 ALA A CA 1
ATOM 2121 C C . ALA A 1 270 ? -15.966 10.848 9.226 1.00 89.19 270 ALA A C 1
ATOM 2123 O O . ALA A 1 270 ? -15.526 10.337 8.199 1.00 89.19 270 ALA A O 1
ATOM 2124 N N . GLN A 1 271 ? -16.915 11.789 9.203 1.00 87.44 271 GLN A N 1
ATOM 2125 C CA . GLN A 1 271 ? -17.423 12.377 7.960 1.00 87.44 271 GLN A CA 1
ATOM 2126 C C . GLN A 1 271 ? -16.325 13.157 7.230 1.00 87.44 271 GLN A C 1
ATOM 2128 O O . GLN A 1 271 ? -16.144 12.967 6.023 1.00 87.44 271 GLN A O 1
ATOM 2133 N N . ASP A 1 272 ? -15.549 13.952 7.967 1.00 88.88 272 ASP A N 1
ATOM 2134 C CA . ASP A 1 272 ? -14.449 14.735 7.404 1.00 88.88 272 ASP A CA 1
ATOM 2135 C C . ASP A 1 272 ? -13.322 13.835 6.877 1.00 88.88 272 ASP A C 1
ATOM 2137 O O . ASP A 1 272 ? -12.835 14.012 5.754 1.00 88.88 272 ASP A O 1
ATOM 2141 N N . THR A 1 273 ? -12.925 12.821 7.653 1.00 89.00 273 THR A N 1
ATOM 2142 C CA . THR A 1 273 ? -11.831 11.923 7.266 1.00 89.00 273 THR A CA 1
ATOM 2143 C C . THR A 1 273 ? -12.233 10.991 6.126 1.00 89.00 273 THR A C 1
ATOM 2145 O O . THR A 1 273 ? -11.460 10.827 5.179 1.00 89.00 273 THR A O 1
ATOM 2148 N N . ALA A 1 274 ? -13.438 10.413 6.162 1.00 88.31 274 ALA A N 1
ATOM 2149 C CA . ALA A 1 274 ? -13.907 9.494 5.127 1.00 88.31 274 ALA A CA 1
ATOM 2150 C C . ALA A 1 274 ? -14.003 10.173 3.756 1.00 88.31 274 ALA A C 1
ATOM 2152 O O . ALA A 1 274 ? -13.529 9.612 2.770 1.00 88.31 274 ALA A O 1
ATOM 2153 N N . SER A 1 275 ? -14.556 11.390 3.692 1.00 88.19 275 SER A N 1
ATOM 2154 C CA . SER A 1 275 ? -14.671 12.152 2.440 1.00 88.19 275 SER A CA 1
ATOM 2155 C C . SER A 1 275 ? -13.301 12.415 1.804 1.00 88.19 275 SER A C 1
ATOM 2157 O O . SER A 1 275 ? -13.080 12.134 0.624 1.00 88.19 275 SER A O 1
ATOM 2159 N N . SER A 1 276 ? -12.339 12.869 2.614 1.00 90.38 276 SER A N 1
ATOM 2160 C CA . SER A 1 276 ? -10.970 13.116 2.156 1.00 90.38 276 SER A CA 1
ATOM 2161 C C . SER A 1 276 ? -10.293 11.837 1.642 1.00 90.38 276 SER A C 1
ATOM 2163 O O . SER A 1 276 ? -9.727 11.830 0.547 1.00 90.38 276 SER A O 1
ATOM 2165 N N . MET A 1 277 ? -10.414 10.722 2.372 1.00 90.12 277 MET A N 1
ATOM 2166 C CA . MET A 1 277 ? -9.813 9.445 1.968 1.00 90.12 277 MET A CA 1
ATOM 2167 C C . MET A 1 277 ? -10.445 8.840 0.714 1.00 90.12 277 MET A C 1
ATOM 2169 O O . MET A 1 277 ? -9.718 8.272 -0.099 1.00 90.12 277 MET A O 1
ATOM 2173 N N . ILE A 1 278 ? -11.759 8.983 0.516 1.00 89.69 278 ILE A N 1
ATOM 2174 C CA . ILE A 1 278 ? -12.428 8.520 -0.710 1.00 89.69 278 ILE A CA 1
ATOM 2175 C C . ILE A 1 278 ? -11.861 9.253 -1.930 1.00 89.69 278 ILE A C 1
ATOM 2177 O O . ILE A 1 278 ? -11.537 8.610 -2.927 1.00 89.69 278 ILE A O 1
ATOM 2181 N N . ASN A 1 279 ? -11.670 10.573 -1.841 1.00 90.44 279 ASN A N 1
ATOM 2182 C CA . ASN A 1 279 ? -11.079 11.349 -2.933 1.00 90.44 279 ASN A CA 1
ATOM 2183 C C . ASN A 1 279 ? -9.637 10.920 -3.225 1.00 90.44 279 ASN A C 1
ATOM 2185 O O . ASN A 1 279 ? -9.285 10.711 -4.384 1.00 90.44 279 ASN A O 1
ATOM 2189 N N . VAL A 1 280 ? -8.814 10.736 -2.186 1.00 91.06 280 VAL A N 1
ATOM 2190 C CA . VAL A 1 280 ? -7.430 10.252 -2.338 1.00 91.06 280 VAL A CA 1
ATOM 2191 C C . VAL A 1 280 ? -7.403 8.889 -3.030 1.00 91.06 280 VAL A C 1
ATOM 2193 O O . VAL A 1 280 ? -6.642 8.697 -3.979 1.00 91.06 280 VAL A O 1
ATOM 2196 N N . LEU A 1 281 ? -8.259 7.962 -2.597 1.00 89.50 281 LEU A N 1
ATOM 2197 C CA . LEU A 1 281 ? -8.369 6.628 -3.179 1.00 89.50 281 LEU A CA 1
ATOM 2198 C C . LEU A 1 281 ? -8.796 6.689 -4.652 1.00 89.50 281 LEU A C 1
ATOM 2200 O O . LEU A 1 281 ? -8.194 6.034 -5.502 1.00 89.50 281 LEU A O 1
ATOM 2204 N N . MET A 1 282 ? -9.810 7.499 -4.960 1.00 86.38 282 MET A N 1
ATOM 2205 C CA . MET A 1 282 ? -10.325 7.655 -6.316 1.00 86.38 282 MET A CA 1
ATOM 2206 C C . MET A 1 282 ? -9.264 8.241 -7.250 1.00 86.38 282 MET A C 1
ATOM 2208 O O . MET A 1 282 ? -9.052 7.710 -8.336 1.00 86.38 282 MET A O 1
ATOM 2212 N N . PHE A 1 283 ? -8.546 9.284 -6.826 1.00 89.38 283 PHE A N 1
ATOM 2213 C CA . PHE A 1 283 ? -7.465 9.857 -7.628 1.00 89.38 283 PHE A CA 1
ATOM 2214 C C . PHE A 1 283 ? -6.300 8.888 -7.818 1.00 89.38 283 PHE A C 1
ATOM 2216 O O . PHE A 1 283 ? -5.759 8.820 -8.919 1.00 89.38 283 PHE A O 1
ATOM 2223 N N . ALA A 1 284 ? -5.945 8.104 -6.796 1.00 89.25 284 ALA A N 1
ATOM 2224 C CA . ALA A 1 284 ? -4.893 7.099 -6.912 1.00 89.25 284 ALA A CA 1
ATOM 2225 C C . ALA A 1 284 ? -5.221 6.065 -8.003 1.00 89.25 284 ALA A C 1
ATOM 2227 O O . ALA A 1 284 ? -4.406 5.857 -8.903 1.00 89.25 284 ALA A O 1
ATOM 2228 N N . TYR A 1 285 ? -6.427 5.489 -7.989 1.00 85.12 285 TYR A N 1
ATOM 2229 C CA . TYR A 1 285 ? -6.836 4.504 -8.997 1.00 85.12 285 TYR A CA 1
ATOM 2230 C C . TYR A 1 285 ? -7.060 5.117 -10.383 1.00 85.12 285 TYR A C 1
ATOM 2232 O O . TYR A 1 285 ? -6.568 4.578 -11.374 1.00 85.12 285 TYR A O 1
ATOM 2240 N N . LEU A 1 286 ? -7.729 6.272 -10.474 1.00 85.06 286 LEU A N 1
ATOM 2241 C CA . LEU A 1 286 ? -7.945 6.947 -11.758 1.00 85.06 286 LEU A CA 1
ATOM 2242 C C . LEU A 1 286 ? -6.624 7.359 -12.412 1.00 85.06 286 LEU A C 1
ATOM 2244 O O . LEU A 1 286 ? -6.487 7.216 -13.623 1.00 85.06 286 LEU A O 1
ATOM 2248 N N . SER A 1 287 ? -5.638 7.818 -11.633 1.00 88.75 287 SER A N 1
ATOM 2249 C CA . SER A 1 287 ? -4.321 8.178 -12.170 1.00 88.75 287 SER A CA 1
ATOM 2250 C C . SER A 1 287 ? -3.603 6.990 -12.817 1.00 88.75 287 SER A C 1
ATOM 2252 O O . SER A 1 287 ? -2.950 7.162 -13.846 1.00 88.75 287 SER A O 1
ATOM 2254 N N . GLY A 1 288 ? -3.782 5.783 -12.266 1.00 84.25 288 GLY A N 1
ATOM 2255 C CA . GLY A 1 288 ? -3.234 4.545 -12.820 1.00 84.25 288 GLY A CA 1
ATOM 2256 C C . GLY A 1 288 ? -3.872 4.142 -14.151 1.00 84.25 288 GLY A C 1
ATOM 2257 O O . GLY A 1 288 ? -3.198 3.542 -14.984 1.00 84.25 288 GLY A O 1
ATOM 2258 N N . ALA A 1 289 ? -5.131 4.526 -14.387 1.00 83.62 289 ALA A N 1
ATOM 2259 C CA . ALA A 1 289 ? -5.847 4.236 -15.629 1.00 83.62 289 ALA A CA 1
ATOM 2260 C C . ALA A 1 289 ? -5.464 5.166 -16.798 1.00 83.62 289 ALA A C 1
ATOM 2262 O O . ALA A 1 289 ? -5.677 4.803 -17.955 1.00 83.62 289 ALA A O 1
ATOM 2263 N N . ILE A 1 290 ? -4.901 6.355 -16.527 1.00 87.19 290 ILE A N 1
ATOM 2264 C CA . ILE A 1 290 ? -4.640 7.392 -17.547 1.00 87.19 290 ILE A CA 1
ATOM 2265 C C . ILE A 1 290 ? -3.796 6.883 -18.727 1.00 87.19 290 ILE A C 1
ATOM 2267 O O . ILE A 1 290 ? -4.213 7.121 -19.861 1.00 87.19 290 ILE A O 1
ATOM 2271 N N . PRO A 1 291 ? -2.645 6.202 -18.533 1.00 85.00 291 PRO A N 1
ATOM 2272 C CA . PRO A 1 291 ? -1.806 5.794 -19.659 1.00 85.00 291 PRO A CA 1
ATOM 2273 C C . PRO A 1 291 ? -2.545 4.882 -20.640 1.00 85.00 291 PRO A C 1
ATOM 2275 O O . PRO A 1 291 ? -2.513 5.122 -21.845 1.00 85.00 291 PRO A O 1
ATOM 2278 N N . SER A 1 292 ? -3.265 3.886 -20.126 1.00 81.00 292 SER A N 1
ATOM 2279 C CA . SER A 1 292 ? -4.040 2.955 -20.947 1.00 81.00 292 SER A CA 1
ATOM 2280 C C . SER A 1 292 ? -5.233 3.641 -21.614 1.00 81.00 292 SER A C 1
ATOM 2282 O O . SER A 1 292 ? -5.523 3.405 -22.785 1.00 81.00 292 SER A O 1
ATOM 2284 N N . PHE A 1 293 ? -5.873 4.570 -20.899 1.00 84.12 293 PHE A N 1
ATOM 2285 C CA . PHE A 1 293 ? -6.975 5.366 -21.430 1.00 84.12 293 PHE A CA 1
ATOM 2286 C C . PHE A 1 293 ? -6.538 6.219 -22.628 1.00 84.12 293 PHE A C 1
ATOM 2288 O O . PHE A 1 293 ? -7.193 6.222 -23.671 1.00 84.12 293 PHE A O 1
ATOM 2295 N N . VAL A 1 294 ? -5.400 6.908 -22.502 1.00 86.81 294 VAL A N 1
ATOM 2296 C CA . VAL A 1 294 ? -4.809 7.710 -23.583 1.00 86.81 294 VAL A CA 1
ATOM 2297 C C . VAL A 1 294 ? -4.360 6.814 -24.734 1.00 86.81 294 VAL A C 1
ATOM 2299 O O . VAL A 1 294 ? -4.637 7.139 -25.886 1.00 86.81 294 VAL A O 1
ATOM 2302 N N . PHE A 1 295 ? -3.720 5.678 -24.438 1.00 84.25 295 PHE A N 1
ATOM 2303 C CA . PHE A 1 295 ? -3.267 4.726 -25.450 1.00 84.25 295 PHE A CA 1
ATOM 2304 C C . PHE A 1 295 ? -4.424 4.227 -26.326 1.00 84.25 295 PHE A C 1
ATOM 2306 O O . PHE A 1 295 ? -4.335 4.305 -27.550 1.00 84.25 295 PHE A O 1
ATOM 2313 N N . ASN A 1 296 ? -5.538 3.784 -25.746 1.00 83.81 296 ASN A N 1
ATOM 2314 C CA . ASN A 1 296 ? -6.663 3.277 -26.537 1.00 83.81 296 ASN A CA 1
ATOM 2315 C C . ASN A 1 296 ? -7.355 4.368 -27.355 1.00 83.81 296 ASN A C 1
ATOM 2317 O O . ASN A 1 296 ? -7.636 4.160 -28.536 1.00 83.81 296 ASN A O 1
ATOM 2321 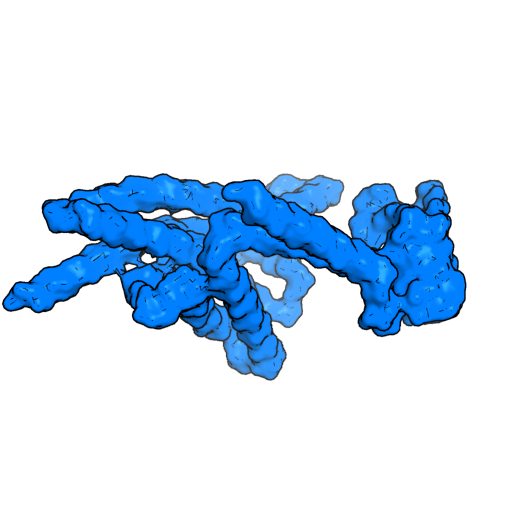N N . LEU A 1 297 ? -7.593 5.542 -26.761 1.00 87.75 297 LEU A N 1
ATOM 2322 C CA . LEU A 1 297 ? -8.177 6.672 -27.489 1.00 87.75 297 LEU A CA 1
ATOM 2323 C C . LEU A 1 297 ? -7.286 7.109 -28.660 1.00 87.75 297 LEU A C 1
ATOM 2325 O O . LEU A 1 297 ? -7.795 7.388 -29.744 1.00 87.75 297 LEU A O 1
ATOM 2329 N N . ALA A 1 298 ? -5.963 7.114 -28.471 1.00 87.12 298 ALA A N 1
ATOM 2330 C CA . ALA A 1 298 ? -5.008 7.410 -29.537 1.00 87.12 298 ALA A CA 1
ATOM 2331 C C . ALA A 1 298 ? -5.022 6.352 -30.656 1.00 87.12 298 ALA A C 1
ATOM 2333 O O . ALA A 1 298 ? -4.799 6.689 -31.815 1.00 87.12 298 ALA A O 1
ATOM 2334 N N . ASN A 1 299 ? -5.340 5.096 -30.331 1.00 86.56 299 ASN A N 1
ATOM 2335 C CA . ASN A 1 299 ? -5.484 3.997 -31.291 1.00 86.56 299 ASN A CA 1
ATOM 2336 C C . ASN A 1 299 ? -6.899 3.885 -31.898 1.00 86.56 299 ASN A C 1
ATOM 2338 O O . ASN A 1 299 ? -7.238 2.863 -32.492 1.00 86.56 299 ASN A O 1
ATOM 2342 N N . GLY A 1 300 ? -7.738 4.920 -31.765 1.00 87.38 300 GLY A N 1
ATOM 2343 C CA . GLY A 1 300 ? -9.045 4.996 -32.427 1.00 87.38 300 GLY A CA 1
ATOM 2344 C C . GLY A 1 300 ? -10.181 4.252 -31.721 1.00 87.38 300 GLY A C 1
ATOM 2345 O O . GLY A 1 300 ? -11.253 4.091 -32.304 1.00 87.38 300 GLY A O 1
ATOM 2346 N N . TRP A 1 301 ? -9.983 3.812 -30.476 1.00 86.25 301 TRP A N 1
ATOM 2347 C CA . TRP A 1 301 ? -11.055 3.211 -29.683 1.00 86.25 301 TRP A CA 1
ATOM 2348 C C . TRP A 1 301 ? -12.076 4.270 -29.272 1.00 86.25 301 TRP A C 1
ATOM 2350 O O . TRP A 1 301 ? -11.725 5.417 -28.978 1.00 86.25 301 TRP A O 1
ATOM 2360 N N . THR A 1 302 ? -13.355 3.892 -29.205 1.00 88.62 302 THR A N 1
ATOM 2361 C CA . THR A 1 302 ? -14.379 4.817 -28.716 1.00 88.62 302 THR A CA 1
ATOM 2362 C C . THR A 1 302 ? -14.225 5.041 -27.214 1.00 88.62 302 THR A C 1
ATOM 2364 O O . THR A 1 302 ? -13.765 4.167 -26.476 1.00 88.62 302 THR A O 1
ATOM 2367 N N . PHE A 1 303 ? -14.671 6.201 -26.725 1.00 83.56 303 PHE A N 1
ATOM 2368 C CA . PHE A 1 303 ? -14.685 6.483 -25.286 1.00 83.56 303 PHE A CA 1
ATOM 2369 C C . PHE A 1 303 ? -15.438 5.403 -24.497 1.00 83.56 303 PHE A C 1
ATOM 2371 O O . PHE A 1 303 ? -15.016 5.033 -23.406 1.00 83.56 303 PHE A O 1
ATOM 2378 N N . ARG A 1 304 ? -16.529 4.865 -25.060 1.00 82.62 304 ARG A N 1
ATOM 2379 C CA . ARG A 1 304 ? -17.334 3.813 -24.432 1.00 82.62 304 ARG A CA 1
ATOM 2380 C C . ARG A 1 304 ? -16.545 2.515 -24.267 1.00 82.62 304 ARG A C 1
ATOM 2382 O O . ARG A 1 304 ? -16.598 1.923 -23.192 1.00 82.62 304 ARG A O 1
ATOM 2389 N N . ASP A 1 305 ? -15.823 2.101 -25.302 1.00 79.75 305 ASP A N 1
ATOM 2390 C CA . ASP A 1 305 ? -15.068 0.846 -25.288 1.00 79.75 305 ASP A CA 1
ATOM 2391 C C . ASP A 1 305 ? -13.861 0.954 -24.352 1.00 79.75 305 ASP A C 1
ATOM 2393 O O . ASP A 1 305 ? -13.646 0.080 -23.517 1.00 79.75 305 ASP A O 1
ATOM 2397 N N . THR A 1 306 ? -13.144 2.081 -24.397 1.00 79.81 306 THR A N 1
ATOM 2398 C CA . THR A 1 306 ? -12.028 2.366 -23.483 1.00 79.81 306 THR A CA 1
ATOM 2399 C C . THR A 1 306 ? -12.485 2.442 -22.024 1.00 79.81 306 THR A C 1
ATOM 2401 O O . THR A 1 306 ? -11.815 1.912 -21.139 1.00 79.81 306 THR A O 1
ATOM 2404 N N . PHE A 1 307 ? -13.631 3.078 -21.757 1.00 78.88 307 PHE A N 1
ATOM 2405 C CA . PHE A 1 307 ? -14.206 3.152 -20.413 1.00 78.88 307 PHE A CA 1
ATOM 2406 C C . PHE A 1 307 ? -14.608 1.768 -19.895 1.00 78.88 307 PHE A C 1
ATOM 2408 O O . PHE A 1 307 ? -14.339 1.444 -18.740 1.00 78.88 307 PHE A O 1
ATOM 2415 N N . GLY A 1 308 ? -15.229 0.951 -20.751 1.00 73.31 308 GLY A N 1
ATOM 2416 C CA . GLY A 1 308 ? -15.593 -0.424 -20.428 1.00 73.31 308 GLY A CA 1
ATOM 2417 C C . GLY A 1 308 ? -14.374 -1.275 -20.084 1.00 73.31 308 GLY A C 1
ATOM 2418 O O . GLY A 1 308 ? -14.368 -1.901 -19.029 1.00 73.31 308 GLY A O 1
ATOM 2419 N N . LEU A 1 309 ? -13.347 -1.254 -20.937 1.00 71.12 309 LEU A N 1
ATOM 2420 C CA . LEU A 1 309 ? -12.149 -2.081 -20.796 1.00 71.12 309 LEU A CA 1
ATOM 2421 C C . LEU A 1 309 ? -11.331 -1.676 -19.553 1.00 71.12 309 LEU A C 1
ATOM 2423 O O . LEU A 1 309 ? -11.267 -2.438 -18.586 1.00 71.12 309 LEU A O 1
ATOM 2427 N N . HIS A 1 310 ? -10.838 -0.430 -19.518 1.00 67.88 310 HIS A N 1
ATOM 2428 C CA . HIS A 1 310 ? -9.810 -0.002 -18.558 1.00 67.88 310 HIS A CA 1
ATOM 2429 C C . HIS A 1 310 ? -10.342 0.457 -17.211 1.00 67.88 310 HIS A C 1
ATOM 2431 O O . HIS A 1 310 ? -9.736 0.208 -16.165 1.00 67.88 310 HIS A O 1
ATOM 2437 N N . LEU A 1 311 ? -11.477 1.155 -17.204 1.00 71.00 311 LEU A N 1
ATOM 2438 C CA . LEU A 1 311 ? -11.993 1.692 -15.952 1.00 71.00 311 LEU A CA 1
ATOM 2439 C C . LEU A 1 311 ? -12.723 0.632 -15.128 1.00 71.00 311 LEU A C 1
ATOM 2441 O O . LEU A 1 311 ? -12.843 0.819 -13.926 1.00 71.00 311 LEU A O 1
ATOM 2445 N N . SER A 1 312 ? -13.167 -0.486 -15.707 1.00 79.31 312 SER A N 1
ATOM 2446 C CA . SER A 1 312 ? -13.919 -1.508 -14.962 1.00 79.31 312 SER A CA 1
ATOM 2447 C C . SER A 1 312 ? -13.159 -2.046 -13.741 1.00 79.31 312 SER A C 1
ATOM 2449 O O . SER A 1 312 ? -13.695 -2.050 -12.629 1.00 79.31 312 SER A O 1
ATOM 2451 N N . LEU A 1 313 ? -11.889 -2.425 -13.917 1.00 80.88 313 LEU A N 1
ATOM 2452 C CA . LEU A 1 313 ? -11.046 -2.955 -12.845 1.00 80.88 313 LEU A CA 1
ATOM 2453 C C . LEU A 1 313 ? -10.688 -1.876 -11.821 1.00 80.88 313 LEU A C 1
ATOM 2455 O O . LEU A 1 313 ? -10.825 -2.110 -10.620 1.00 80.88 313 LEU A O 1
ATOM 2459 N N . GLU A 1 314 ? -10.249 -0.699 -12.274 1.00 85.62 314 GLU A N 1
ATOM 2460 C CA . GLU A 1 314 ? -9.836 0.387 -11.377 1.00 85.62 314 GLU A CA 1
ATOM 2461 C C . GLU A 1 314 ? -11.018 0.998 -10.614 1.00 85.62 314 GLU A C 1
ATOM 2463 O O . GLU A 1 314 ? -10.907 1.248 -9.413 1.00 85.62 314 GLU A O 1
ATOM 2468 N N . ILE A 1 315 ? -12.184 1.151 -11.255 1.00 85.81 315 ILE A N 1
ATOM 2469 C CA . ILE A 1 315 ? -13.426 1.558 -10.586 1.00 85.81 315 ILE A CA 1
ATOM 2470 C C . ILE A 1 315 ? -13.809 0.515 -9.544 1.00 85.81 315 ILE A C 1
ATOM 2472 O O . ILE A 1 315 ? -14.133 0.884 -8.420 1.00 85.81 315 ILE A O 1
ATOM 2476 N N . LEU A 1 316 ? -13.772 -0.779 -9.870 1.00 87.38 316 LEU A N 1
ATOM 2477 C CA . LEU A 1 316 ? -14.149 -1.810 -8.907 1.00 87.38 316 LEU A CA 1
ATOM 2478 C C . LEU A 1 316 ? -13.204 -1.827 -7.695 1.00 87.38 316 LEU A C 1
ATOM 2480 O O . LEU A 1 316 ? -13.674 -1.958 -6.562 1.00 87.38 316 LEU A O 1
ATOM 2484 N N . ARG A 1 317 ? -11.894 -1.620 -7.899 1.00 89.06 317 ARG A N 1
ATOM 2485 C CA . ARG A 1 317 ? -10.934 -1.433 -6.796 1.00 89.06 317 ARG A CA 1
ATOM 2486 C C . ARG A 1 317 ? -11.261 -0.193 -5.965 1.00 89.06 317 ARG A C 1
ATOM 2488 O O . ARG A 1 317 ? -11.298 -0.285 -4.737 1.00 89.06 317 ARG A O 1
ATOM 2495 N N . ALA A 1 318 ? -11.553 0.932 -6.616 1.00 90.06 318 ALA A N 1
ATOM 2496 C CA . ALA A 1 318 ? -11.929 2.174 -5.948 1.00 90.06 318 ALA A CA 1
ATOM 2497 C C . ALA A 1 318 ? -13.235 2.031 -5.150 1.00 90.06 318 ALA A C 1
ATOM 2499 O O . ALA A 1 318 ? -13.300 2.473 -4.007 1.00 90.06 318 ALA A O 1
ATOM 2500 N N . ILE A 1 319 ? -14.249 1.355 -5.699 1.00 90.44 319 ILE A N 1
ATOM 2501 C CA . ILE A 1 319 ? -15.521 1.065 -5.023 1.00 90.44 319 ILE A CA 1
ATOM 2502 C C . ILE A 1 319 ? -15.291 0.143 -3.824 1.00 90.44 319 ILE A C 1
ATOM 2504 O O . ILE A 1 319 ? -15.815 0.411 -2.747 1.00 90.44 319 ILE A O 1
ATOM 2508 N N . CYS A 1 320 ? -14.485 -0.913 -3.970 1.00 92.31 320 CYS A N 1
ATOM 2509 C CA . CYS A 1 320 ? -14.167 -1.820 -2.867 1.00 92.31 320 CYS A CA 1
ATOM 2510 C C . CYS A 1 320 ? -13.458 -1.095 -1.716 1.00 92.31 320 CYS A C 1
ATOM 2512 O O . CYS A 1 320 ? -13.846 -1.241 -0.555 1.00 92.31 320 CYS A O 1
ATOM 2514 N N . GLY A 1 321 ? -12.439 -0.286 -2.019 1.00 92.62 321 GLY A N 1
ATOM 2515 C CA . GLY A 1 321 ? -11.780 0.528 -0.997 1.00 92.62 321 GLY A CA 1
ATOM 2516 C C . GLY A 1 321 ? -12.704 1.619 -0.438 1.00 92.62 321 GLY A C 1
ATOM 2517 O O . GLY A 1 321 ? -12.669 1.894 0.758 1.00 92.62 321 GLY A O 1
ATOM 2518 N N . GLY A 1 322 ? -13.606 2.167 -1.256 1.00 93.06 322 GLY A N 1
ATOM 2519 C CA . GLY A 1 322 ? -14.657 3.090 -0.833 1.00 93.06 322 GLY A CA 1
ATOM 2520 C C . GLY A 1 322 ? -15.618 2.459 0.176 1.00 93.06 322 GLY A C 1
ATOM 2521 O O . GLY A 1 322 ? -15.878 3.054 1.220 1.00 93.06 322 GLY A O 1
ATOM 2522 N N . PHE A 1 323 ? -16.075 1.224 -0.060 1.00 94.38 323 PHE A N 1
ATOM 2523 C CA . PHE A 1 323 ? -16.851 0.462 0.923 1.00 94.38 323 PHE A CA 1
ATOM 2524 C C . PHE A 1 323 ? -16.067 0.253 2.217 1.00 94.38 323 PHE A C 1
ATOM 2526 O O . PHE A 1 323 ? -16.630 0.441 3.293 1.00 94.38 323 PHE A O 1
ATOM 2533 N N . ALA A 1 324 ? -14.774 -0.071 2.132 1.00 94.94 324 ALA A N 1
ATOM 2534 C CA . ALA A 1 324 ? -13.926 -0.221 3.312 1.00 94.94 324 ALA A CA 1
ATOM 2535 C C . ALA A 1 324 ? -13.826 1.091 4.117 1.00 94.94 324 ALA A C 1
ATOM 2537 O O . ALA A 1 324 ? -13.872 1.067 5.344 1.00 94.94 324 ALA A O 1
ATOM 2538 N N . ILE A 1 325 ? -13.775 2.254 3.460 1.00 93.69 325 ILE A N 1
ATOM 2539 C CA . ILE A 1 325 ? -13.795 3.558 4.142 1.00 93.69 325 ILE A CA 1
ATOM 2540 C C . ILE A 1 325 ? -15.172 3.833 4.753 1.00 93.69 325 ILE A C 1
ATOM 2542 O O . ILE A 1 325 ? -15.266 4.171 5.930 1.00 93.69 325 ILE A O 1
ATOM 2546 N N . VAL A 1 326 ? -16.259 3.663 4.003 1.00 93.44 326 VAL A N 1
ATOM 2547 C CA . VAL A 1 326 ? -17.609 3.983 4.492 1.00 93.44 326 VAL A CA 1
ATOM 2548 C C . VAL A 1 326 ? -18.012 3.078 5.655 1.00 93.44 326 VAL A C 1
ATOM 2550 O O . VAL A 1 326 ? -18.532 3.568 6.654 1.00 93.44 326 VAL A O 1
ATOM 2553 N N . LEU A 1 327 ? -17.729 1.774 5.573 1.00 94.62 327 LEU A N 1
ATOM 2554 C CA . LEU A 1 327 ? -18.037 0.804 6.629 1.00 94.62 327 LEU A CA 1
ATOM 2555 C C . LEU A 1 327 ? -17.150 0.972 7.858 1.00 94.62 327 LEU A C 1
ATOM 2557 O O . LEU A 1 327 ? -17.593 0.698 8.976 1.00 94.62 327 LEU A O 1
ATOM 2561 N N . SER A 1 328 ? -15.928 1.471 7.684 1.00 94.44 328 SER A N 1
ATOM 2562 C CA . SER A 1 328 ? -15.033 1.706 8.811 1.00 94.44 328 SER A CA 1
ATOM 2563 C C . SER A 1 328 ? -15.596 2.700 9.830 1.00 94.44 328 SER A C 1
ATOM 2565 O O . SER A 1 328 ? -15.321 2.559 11.019 1.00 94.44 328 SER A O 1
ATOM 2567 N N . VAL A 1 329 ? -16.436 3.650 9.401 1.00 93.44 329 VAL A N 1
ATOM 2568 C CA . VAL A 1 329 ? -17.066 4.649 10.277 1.00 93.44 329 VAL A CA 1
ATOM 2569 C C . VAL A 1 329 ? -18.015 4.012 11.303 1.00 93.44 329 VAL A C 1
ATOM 2571 O O . VAL A 1 329 ? -17.735 4.104 12.503 1.00 93.44 329 VAL A O 1
ATOM 2574 N N . PRO A 1 330 ? -19.118 3.343 10.903 1.00 93.88 330 PRO A N 1
ATOM 2575 C CA . PRO A 1 330 ? -20.012 2.700 11.859 1.00 93.88 330 PRO A CA 1
ATOM 2576 C C . PRO A 1 330 ? -19.304 1.598 12.653 1.00 93.88 330 PRO A C 1
ATOM 2578 O O . PRO A 1 330 ? -19.585 1.446 13.841 1.00 93.88 330 PRO A O 1
ATOM 2581 N N . ILE A 1 331 ? -18.354 0.872 12.051 1.00 95.00 331 ILE A N 1
ATOM 2582 C CA . ILE A 1 331 ? -17.602 -0.189 12.735 1.00 95.00 331 ILE A CA 1
ATOM 2583 C C . ILE A 1 331 ? -16.693 0.385 13.830 1.00 95.00 331 ILE A C 1
ATOM 2585 O O . ILE A 1 331 ? -16.683 -0.142 14.942 1.00 95.00 331 ILE A O 1
ATOM 2589 N N . ALA A 1 332 ? -15.969 1.477 13.566 1.00 94.50 332 ALA A N 1
ATOM 2590 C CA . ALA A 1 332 ? -15.115 2.126 14.562 1.00 94.50 332 ALA A CA 1
ATOM 2591 C C . ALA A 1 332 ? -15.933 2.661 15.745 1.00 94.50 332 ALA A C 1
ATOM 2593 O O . ALA A 1 332 ? -15.571 2.438 16.903 1.00 94.50 332 ALA A O 1
ATOM 2594 N N . LEU A 1 333 ? -17.064 3.317 15.463 1.00 93.75 333 LEU A N 1
ATOM 2595 C CA . LEU A 1 333 ? -17.966 3.826 16.497 1.00 93.75 333 LEU A CA 1
ATOM 2596 C C . LEU A 1 333 ? -18.577 2.686 17.321 1.00 93.75 333 LEU A C 1
ATOM 2598 O O . LEU A 1 333 ? -18.597 2.761 18.549 1.00 93.75 333 LEU A O 1
ATOM 2602 N N . ALA A 1 334 ? -19.021 1.606 16.674 1.00 93.56 334 ALA A N 1
ATOM 2603 C CA . ALA A 1 334 ? -19.547 0.429 17.360 1.00 93.56 334 ALA A CA 1
ATOM 2604 C C . ALA A 1 334 ? -18.481 -0.246 18.237 1.00 93.56 334 ALA A C 1
ATOM 2606 O O . ALA A 1 334 ? -18.758 -0.574 19.392 1.00 93.56 334 ALA A O 1
ATOM 2607 N N . ALA A 1 335 ? -17.251 -0.396 17.735 1.00 92.69 335 ALA A N 1
ATOM 2608 C CA . ALA A 1 335 ? -16.130 -0.945 18.495 1.00 92.69 335 ALA A CA 1
ATOM 2609 C C . ALA A 1 335 ? -15.791 -0.081 19.721 1.00 92.69 335 ALA A C 1
ATOM 2611 O O . ALA A 1 335 ? -15.503 -0.610 20.799 1.00 92.69 335 ALA A O 1
ATOM 2612 N N . PHE A 1 336 ? -15.873 1.246 19.585 1.00 91.06 336 PHE A N 1
ATOM 2613 C CA . PHE A 1 336 ? -15.688 2.175 20.697 1.00 91.06 336 PHE A CA 1
ATOM 2614 C C . PHE A 1 336 ? -16.794 2.031 21.755 1.00 91.06 336 PHE A C 1
ATOM 2616 O O . PHE A 1 336 ? -16.494 1.849 22.935 1.00 91.06 336 PHE A O 1
ATOM 2623 N N . ILE A 1 337 ? -18.068 2.032 21.343 1.00 91.25 337 ILE A N 1
ATOM 2624 C CA . ILE A 1 337 ? -19.220 1.868 22.247 1.00 91.25 337 ILE A CA 1
ATOM 2625 C C . ILE A 1 337 ? -19.159 0.522 22.979 1.00 91.25 337 ILE A C 1
ATOM 2627 O O . ILE A 1 337 ? -19.359 0.468 24.193 1.00 91.25 337 ILE A O 1
ATOM 2631 N N . ALA A 1 338 ? -18.860 -0.566 22.263 1.00 90.12 338 ALA A N 1
ATOM 2632 C CA . ALA A 1 338 ? -18.750 -1.900 22.846 1.00 90.12 338 ALA A CA 1
ATOM 2633 C C . ALA A 1 338 ? -17.684 -1.945 23.951 1.00 90.12 338 ALA A C 1
ATOM 2635 O O . ALA A 1 338 ? -17.919 -2.502 25.026 1.00 90.12 338 ALA A O 1
ATOM 2636 N N . ALA A 1 339 ? -16.537 -1.302 23.726 1.00 88.44 339 ALA A N 1
ATOM 2637 C CA . ALA A 1 339 ? -15.480 -1.216 24.724 1.00 88.44 339 ALA A CA 1
ATOM 2638 C C . ALA A 1 339 ? -15.875 -0.378 25.947 1.00 88.44 339 ALA A C 1
ATOM 2640 O O . ALA A 1 339 ? -15.558 -0.755 27.076 1.00 88.44 339 ALA A O 1
ATOM 2641 N N . GLU A 1 340 ? -16.592 0.729 25.752 1.00 85.19 340 GLU A N 1
ATOM 2642 C CA . GLU A 1 340 ? -17.092 1.548 26.859 1.00 85.19 340 GLU A CA 1
ATOM 2643 C C . GLU A 1 340 ? -18.132 0.806 27.706 1.00 85.19 340 GLU A C 1
ATOM 2645 O O . GLU A 1 340 ? -18.085 0.860 28.938 1.00 85.19 340 GLU A O 1
ATOM 2650 N N . ASN A 1 341 ? -19.017 0.036 27.073 1.00 84.88 341 ASN A N 1
ATOM 2651 C CA . ASN A 1 341 ? -19.985 -0.800 27.782 1.00 84.88 341 ASN A CA 1
ATOM 2652 C C . ASN A 1 341 ? -19.294 -1.900 28.606 1.00 84.88 341 ASN A C 1
ATOM 2654 O O . ASN A 1 341 ? -19.640 -2.100 29.770 1.00 84.88 341 ASN A O 1
ATOM 2658 N N . LEU A 1 342 ? -18.264 -2.551 28.054 1.00 83.94 342 LEU A N 1
ATOM 2659 C CA . LEU A 1 342 ? -17.458 -3.550 28.771 1.00 83.94 342 LEU A CA 1
ATOM 2660 C C . LEU A 1 342 ? -16.723 -2.957 29.984 1.00 83.94 342 LEU A C 1
ATOM 2662 O O . LEU A 1 342 ? -16.642 -3.598 31.033 1.00 83.94 342 LEU A O 1
ATOM 2666 N N . LYS A 1 343 ? -16.204 -1.725 29.877 1.00 79.50 343 LYS A N 1
ATOM 2667 C CA . LYS A 1 343 ? -15.575 -1.026 31.013 1.00 79.50 343 LYS A CA 1
ATOM 2668 C C . LYS A 1 343 ? -16.583 -0.683 32.109 1.00 79.50 343 LYS A C 1
ATOM 2670 O O . LYS A 1 343 ? -16.232 -0.748 33.284 1.00 79.50 343 LYS A O 1
ATOM 2675 N N . ARG A 1 344 ? -17.813 -0.309 31.742 1.00 69.31 344 ARG A N 1
ATOM 2676 C CA . ARG A 1 344 ? -18.885 0.018 32.698 1.00 69.31 344 ARG A CA 1
ATOM 2677 C C . ARG A 1 344 ? -19.403 -1.224 33.424 1.00 69.31 344 ARG A C 1
ATOM 2679 O O . ARG A 1 344 ? -19.517 -1.175 34.640 1.00 69.31 344 ARG A O 1
ATOM 2686 N N . GLY A 1 345 ? -19.600 -2.340 32.717 1.00 66.44 345 GLY A N 1
ATOM 2687 C CA . GLY A 1 345 ? -20.045 -3.609 33.313 1.00 66.44 345 GLY A CA 1
ATOM 2688 C C . GLY A 1 345 ? -19.020 -4.299 34.223 1.00 66.44 345 GLY A C 1
ATOM 2689 O O . GLY A 1 345 ? -19.390 -5.163 35.000 1.00 66.44 345 GLY A O 1
ATOM 2690 N N . ARG A 1 346 ? -17.734 -3.920 34.161 1.00 59.25 346 ARG A N 1
ATOM 2691 C CA . ARG A 1 346 ? -16.702 -4.362 35.124 1.00 59.25 346 ARG A CA 1
ATOM 2692 C C . ARG A 1 346 ? -16.624 -3.506 36.394 1.00 59.25 346 ARG A C 1
ATOM 2694 O O . ARG A 1 346 ? -15.887 -3.866 37.305 1.00 59.25 346 ARG A O 1
ATOM 2701 N N . LYS A 1 347 ? -17.291 -2.347 36.425 1.00 53.56 347 LYS A N 1
ATOM 2702 C CA . LYS A 1 347 ? -17.305 -1.424 37.576 1.00 53.56 347 LYS A CA 1
ATOM 2703 C C . LYS A 1 347 ? -18.554 -1.569 38.457 1.00 53.56 347 LYS A C 1
ATOM 2705 O O . LYS A 1 347 ? -18.630 -0.887 39.474 1.00 53.56 347 LYS A O 1
ATOM 2710 N N . THR A 1 348 ? -19.506 -2.402 38.048 1.00 41.53 348 THR A N 1
ATOM 2711 C CA . THR A 1 348 ? -20.710 -2.805 38.795 1.00 41.53 348 THR A CA 1
ATOM 2712 C C . THR A 1 348 ? -20.517 -4.190 39.372 1.00 41.53 348 THR A C 1
ATOM 2714 O O . THR A 1 348 ? -20.859 -4.381 40.553 1.00 41.53 348 THR A O 1
#

Nearest PDB structures (foldseek):
  5jsn-assembly2_D  TM=4.069E-01  e=2.449E+00  unidentified
  6e7e-assembly1_A  TM=2.923E-01  e=3.889E+00  Chlamydia trachomatis

InterPro domains:
  IPR012507 YibE/F-like [PF07907] (107-335)
  IPR012507 YibE/F-like [PTHR41771] (48-336)